Protein AF-A0A8H5CTB8-F1 (afdb_monomer_lite)

Organism: NCBI:txid182062

Sequence (290 aa):
MTSTLRYPPTLSFDSLSRADAAARFGFTSSASQNPFPTVLVSLSGPIAPTLSQEKLNKSTLQVLVRPLSNVPGTQEKYLANIFSSVLECSILGTANPRTLIQVVAQVLVPQGRYTGVGAGTVGRDKVLASVINASTLTMLNASSIPMRGVVCAVVVGRKQKSGPTSSSSKYIVDPTDEESNSLDASGCFAFLFSDVLGKKTTGAAGSTCLWTSWHCYEGGIDETELEEVKGVGLEGAKEIWGYIVVGTHVPPVGSILYFTFMSTILSYLQFAFTVVLTKDSSFSNRLTSS

InterPro domains:
  IPR020568 Ribosomal protein uS5 domain 2-type superfamily [SSF54211] (10-142)
  IPR027408 PNPase/RNase PH domain superfamily [G3DSA:3.30.230.70] (10-246)
  IPR036345 Exoribonuclease, PH domain 2 superfamily [SSF55666] (146-243)
  IPR050080 Ribonuclease PH [PTHR11953] (11-240)

Structure (mmCIF, N/CA/C/O backbone):
data_AF-A0A8H5CTB8-F1
#
_entry.id   AF-A0A8H5CTB8-F1
#
loop_
_atom_site.group_PDB
_atom_site.id
_atom_site.type_symbol
_atom_site.label_atom_id
_atom_site.label_alt_id
_atom_site.label_comp_id
_atom_site.label_asym_id
_atom_site.label_entity_id
_atom_site.label_seq_id
_atom_site.pdbx_PDB_ins_code
_atom_site.Cartn_x
_atom_site.Cartn_y
_atom_site.Cartn_z
_atom_site.occupancy
_atom_site.B_iso_or_equiv
_atom_site.auth_seq_id
_atom_site.auth_comp_id
_atom_s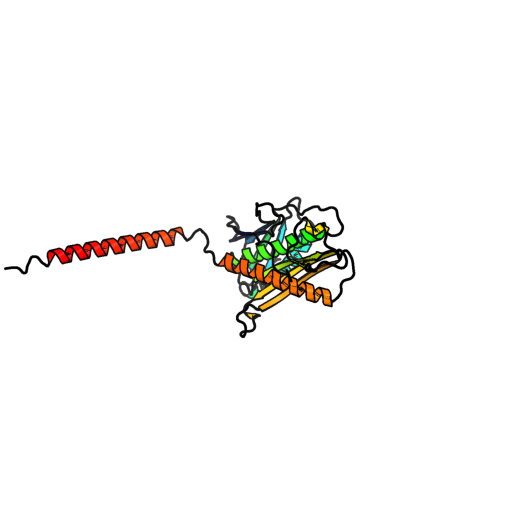ite.auth_asym_id
_atom_site.auth_atom_id
_atom_site.pdbx_PDB_model_num
ATOM 1 N N . MET A 1 1 ? 3.356 13.699 -24.284 1.00 39.28 1 MET A N 1
ATOM 2 C CA . MET A 1 1 ? 3.248 13.388 -22.846 1.00 39.28 1 MET A CA 1
ATOM 3 C C . MET A 1 1 ? 2.276 12.229 -22.703 1.00 39.28 1 MET A C 1
ATOM 5 O O . MET A 1 1 ? 1.082 12.441 -22.803 1.00 39.28 1 MET A O 1
ATOM 9 N N . THR A 1 2 ? 2.775 11.000 -22.599 1.00 47.69 2 THR A N 1
ATOM 10 C CA . THR A 1 2 ? 1.972 9.819 -22.234 1.00 47.69 2 THR A CA 1
ATOM 11 C C . THR A 1 2 ? 2.302 9.491 -20.783 1.00 47.69 2 THR A C 1
ATOM 13 O O . THR A 1 2 ? 3.057 8.566 -20.503 1.00 47.69 2 THR A O 1
ATOM 16 N N . SER A 1 3 ? 1.850 10.363 -19.884 1.00 58.34 3 SER A N 1
ATOM 17 C CA . SER A 1 3 ? 2.012 10.289 -18.424 1.00 58.34 3 SER A CA 1
ATOM 18 C C . SER A 1 3 ? 0.819 9.621 -17.729 1.00 58.34 3 SER A C 1
ATOM 20 O O . SER A 1 3 ? 0.763 9.563 -16.505 1.00 58.34 3 SER A O 1
ATOM 22 N N . THR A 1 4 ? -0.120 9.098 -18.514 1.00 69.19 4 THR A N 1
ATOM 23 C CA . THR A 1 4 ? -1.319 8.402 -18.053 1.00 69.19 4 THR A CA 1
ATOM 24 C C . THR A 1 4 ? -1.027 6.921 -17.819 1.00 69.19 4 THR A C 1
ATOM 26 O O . THR A 1 4 ? -0.172 6.332 -18.495 1.00 69.19 4 THR A O 1
ATOM 29 N N . LEU A 1 5 ? -1.752 6.288 -16.897 1.00 72.44 5 LEU A N 1
ATOM 30 C CA . LEU A 1 5 ? -1.756 4.834 -16.769 1.00 72.44 5 LEU A CA 1
ATOM 31 C C . LEU A 1 5 ? -2.212 4.237 -18.095 1.00 72.44 5 LEU A C 1
ATOM 33 O O . LEU A 1 5 ? -3.255 4.592 -18.645 1.00 72.44 5 LEU A O 1
ATOM 37 N N . ARG A 1 6 ? -1.418 3.313 -18.631 1.00 72.12 6 ARG A N 1
ATOM 38 C CA . ARG A 1 6 ? -1.755 2.664 -19.904 1.00 72.12 6 ARG A CA 1
ATOM 39 C C . ARG A 1 6 ? -2.823 1.598 -19.747 1.00 72.12 6 ARG A C 1
ATOM 41 O O . ARG A 1 6 ? -3.534 1.297 -20.700 1.00 72.12 6 ARG A O 1
ATOM 48 N N . TYR A 1 7 ? -2.915 1.034 -18.551 1.00 79.88 7 TYR A N 1
ATOM 49 C CA . TYR A 1 7 ? -3.838 -0.031 -18.237 1.00 79.88 7 TYR A CA 1
ATOM 50 C C . TYR A 1 7 ? -4.559 0.261 -16.921 1.00 79.88 7 TYR A C 1
ATOM 52 O O . TYR A 1 7 ? -3.946 0.795 -15.992 1.00 79.88 7 TYR A O 1
ATOM 60 N N . PRO A 1 8 ? -5.847 -0.099 -16.815 1.00 83.44 8 PRO A N 1
ATOM 61 C CA . PRO A 1 8 ? -6.585 0.079 -15.579 1.00 83.44 8 PRO A CA 1
ATOM 62 C C . PRO A 1 8 ? -6.043 -0.864 -14.489 1.00 83.44 8 PRO A C 1
ATOM 64 O O . PRO A 1 8 ? -5.839 -2.055 -14.755 1.00 83.44 8 PRO A O 1
ATOM 67 N N . PRO A 1 9 ? -5.828 -0.374 -13.255 1.00 86.56 9 PRO A N 1
ATOM 68 C CA . PRO A 1 9 ? -5.492 -1.237 -12.134 1.00 86.56 9 PRO A CA 1
ATOM 69 C C . PRO A 1 9 ? -6.695 -2.104 -11.757 1.00 86.56 9 PRO A C 1
ATOM 71 O O . PRO A 1 9 ? -7.852 -1.697 -11.873 1.00 86.56 9 PRO A O 1
ATOM 74 N N . THR A 1 10 ? -6.422 -3.305 -11.258 1.00 86.75 10 THR A N 1
ATOM 75 C CA . THR A 1 10 ? -7.466 -4.199 -10.752 1.00 86.75 10 THR A CA 1
ATOM 76 C C . THR A 1 10 ? -7.643 -3.962 -9.265 1.00 86.75 10 THR A C 1
ATOM 78 O O . THR A 1 10 ? -6.708 -4.160 -8.488 1.00 86.75 10 THR A O 1
ATOM 81 N N . LEU A 1 11 ? -8.844 -3.558 -8.866 1.00 89.31 11 LEU A N 1
ATOM 82 C CA . LEU A 1 11 ? -9.224 -3.361 -7.472 1.00 89.31 11 LEU A CA 1
ATOM 83 C C . LEU A 1 11 ? -10.472 -4.187 -7.158 1.00 89.31 11 LEU A C 1
ATOM 85 O O . LEU A 1 11 ? -11.416 -4.221 -7.944 1.00 89.31 11 LEU A O 1
ATOM 89 N N . SER A 1 12 ? -10.476 -4.863 -6.013 1.00 88.81 12 SER A N 1
ATOM 90 C CA . SER A 1 12 ? -11.644 -5.605 -5.535 1.00 88.81 12 SER A CA 1
ATOM 91 C C . SER A 1 12 ? -11.711 -5.564 -4.016 1.00 88.81 12 SER A C 1
ATOM 93 O O . SER A 1 12 ? -10.728 -5.891 -3.347 1.00 88.81 12 SER A O 1
ATOM 95 N N . PHE A 1 13 ? -12.873 -5.226 -3.470 1.00 90.06 13 PHE A N 1
ATOM 96 C CA . PHE A 1 13 ? -13.148 -5.417 -2.050 1.00 90.06 13 PHE A CA 1
ATOM 97 C C . PHE A 1 13 ? -13.411 -6.893 -1.779 1.00 90.06 13 PHE A C 1
ATOM 99 O O . PHE A 1 13 ? -14.099 -7.555 -2.553 1.00 90.06 13 PHE A O 1
ATOM 106 N N . ASP A 1 14 ? -12.839 -7.404 -0.698 1.00 85.44 14 ASP A N 1
ATOM 107 C CA . ASP A 1 14 ? -12.970 -8.801 -0.302 1.00 85.44 14 ASP A CA 1
ATOM 108 C C . ASP A 1 14 ? -13.515 -8.871 1.129 1.00 85.44 14 ASP A C 1
ATOM 110 O O . ASP A 1 14 ? -13.388 -7.920 1.908 1.00 85.44 14 ASP A O 1
ATOM 114 N N . SER A 1 15 ? -14.129 -9.992 1.487 1.00 84.12 15 SER A N 1
ATOM 115 C CA . SER A 1 15 ? -14.672 -10.227 2.824 1.00 84.12 15 SER A CA 1
ATOM 116 C C . SER A 1 15 ? -14.056 -11.489 3.418 1.00 84.12 15 SER A C 1
ATOM 118 O O . SER A 1 15 ? -14.498 -12.618 3.209 1.00 84.12 15 SER A O 1
ATOM 120 N N . LEU A 1 16 ? -12.990 -11.298 4.194 1.00 88.62 16 LEU A N 1
ATOM 121 C CA . LEU A 1 16 ? -12.387 -12.382 4.961 1.00 88.62 16 LEU A CA 1
ATOM 122 C C . LEU A 1 16 ? -13.167 -12.567 6.264 1.00 88.62 16 LEU A C 1
ATOM 124 O O . LEU A 1 16 ? -13.314 -11.633 7.039 1.00 88.62 16 LEU A O 1
ATOM 128 N N . SER A 1 17 ? -13.603 -13.793 6.551 1.00 87.56 17 SER A N 1
ATOM 129 C CA . SER A 1 17 ? -14.468 -14.126 7.701 1.00 87.56 17 SER A CA 1
ATOM 130 C C . SER A 1 17 ? -13.928 -13.751 9.089 1.00 87.56 17 SER A C 1
ATOM 132 O O . SER A 1 17 ? -14.688 -13.739 10.053 1.00 87.56 17 SER A O 1
ATOM 134 N N . ARG A 1 18 ? -12.622 -13.491 9.216 1.00 89.56 18 ARG A N 1
ATOM 135 C CA . ARG A 1 18 ? -11.945 -13.152 10.482 1.00 89.56 18 ARG A CA 1
ATOM 136 C C . ARG A 1 18 ? -11.222 -11.803 10.450 1.00 89.56 18 ARG A C 1
ATOM 138 O O . ARG A 1 18 ? -10.510 -11.494 11.400 1.00 89.56 18 ARG A O 1
ATOM 145 N N . ALA A 1 19 ? -11.353 -11.046 9.365 1.00 91.12 19 ALA A N 1
ATOM 146 C CA . ALA A 1 19 ? -10.813 -9.697 9.267 1.00 91.12 19 ALA A CA 1
ATOM 147 C C . ALA A 1 19 ? -11.977 -8.707 9.195 1.00 91.12 19 ALA A C 1
ATOM 149 O O . ALA A 1 19 ? -13.019 -9.027 8.630 1.00 91.12 19 ALA A O 1
ATOM 150 N N . ASP A 1 20 ? -11.791 -7.511 9.744 1.00 92.31 20 ASP A N 1
ATOM 151 C CA . ASP A 1 20 ? -12.826 -6.474 9.708 1.00 92.31 20 ASP A CA 1
ATOM 152 C C . ASP A 1 20 ? -13.010 -5.949 8.282 1.00 92.31 20 ASP A C 1
ATOM 154 O O . ASP A 1 20 ? -14.123 -5.663 7.848 1.00 92.31 20 ASP A O 1
ATOM 158 N N . ALA A 1 21 ? -11.911 -5.877 7.530 1.00 93.12 21 ALA A N 1
ATOM 159 C CA . ALA A 1 21 ? -11.929 -5.555 6.116 1.00 93.12 21 ALA A CA 1
ATOM 160 C C . ALA A 1 21 ? -10.821 -6.291 5.366 1.00 93.12 21 ALA A C 1
ATOM 162 O O . ALA A 1 21 ? -9.749 -6.582 5.906 1.00 93.12 21 ALA A O 1
ATOM 163 N N . ALA A 1 22 ? -11.064 -6.542 4.084 1.00 94.62 22 ALA A N 1
ATOM 164 C CA . ALA A 1 22 ? -10.041 -6.986 3.158 1.00 94.62 22 ALA A CA 1
ATOM 165 C C . ALA A 1 22 ? -10.205 -6.299 1.803 1.00 94.62 22 ALA A C 1
ATOM 167 O O . ALA A 1 22 ? -11.301 -5.891 1.408 1.00 94.62 22 ALA A O 1
ATOM 168 N N . ALA A 1 23 ? -9.098 -6.160 1.089 1.00 93.62 23 ALA A N 1
ATOM 169 C CA . ALA A 1 23 ? -9.114 -5.695 -0.282 1.00 93.62 23 ALA A CA 1
ATOM 170 C C . ALA A 1 23 ? -7.942 -6.278 -1.064 1.00 93.62 23 ALA A C 1
ATOM 172 O O . ALA A 1 23 ? -6.883 -6.597 -0.515 1.00 93.62 23 ALA A O 1
ATOM 173 N N . ARG A 1 24 ? -8.133 -6.403 -2.373 1.00 92.44 24 ARG A N 1
ATOM 174 C CA . ARG A 1 24 ? -7.095 -6.820 -3.307 1.00 92.44 24 ARG A CA 1
ATOM 175 C C . ARG A 1 24 ? -6.828 -5.702 -4.289 1.00 92.44 24 ARG A C 1
ATOM 177 O O . ARG A 1 24 ? -7.753 -5.040 -4.759 1.00 92.44 24 ARG A O 1
ATOM 184 N N . PHE A 1 25 ? -5.555 -5.526 -4.598 1.00 91.38 25 PHE A N 1
ATOM 185 C CA . PHE A 1 25 ? -5.103 -4.569 -5.589 1.00 91.38 25 PHE A CA 1
ATOM 186 C C . PHE A 1 25 ? -3.991 -5.196 -6.421 1.00 91.38 25 PHE A C 1
ATOM 188 O O . PHE A 1 25 ? -3.129 -5.911 -5.900 1.00 91.38 25 PHE A O 1
ATOM 195 N N . GLY A 1 26 ? -3.998 -4.912 -7.716 1.00 86.69 26 GLY A N 1
ATOM 196 C CA . GLY A 1 26 ? -2.910 -5.272 -8.606 1.00 86.69 26 GLY A CA 1
ATOM 197 C C . GLY A 1 26 ? -2.745 -4.274 -9.734 1.00 86.69 26 GLY A C 1
ATOM 198 O O . GLY A 1 26 ? -3.723 -3.838 -10.343 1.00 86.69 26 GLY A O 1
ATOM 199 N N . PHE A 1 27 ? -1.488 -3.965 -10.027 1.00 83.69 27 PHE A N 1
ATOM 200 C CA . PHE A 1 27 ? -1.116 -3.433 -11.331 1.00 83.69 27 PHE A CA 1
ATOM 201 C C . PHE A 1 27 ? -1.122 -4.576 -12.339 1.00 83.69 27 PHE A C 1
ATOM 203 O O . PHE A 1 27 ? -0.736 -5.702 -12.010 1.00 83.69 27 PHE A O 1
ATOM 210 N N . THR A 1 28 ? -1.582 -4.313 -13.558 1.00 71.38 28 THR A N 1
ATOM 211 C CA . THR A 1 28 ? -1.559 -5.352 -14.587 1.00 71.38 28 THR A CA 1
ATOM 212 C C . THR A 1 28 ? -0.122 -5.579 -15.061 1.00 71.38 28 THR A C 1
ATOM 214 O O . THR A 1 28 ? 0.638 -4.633 -15.261 1.00 71.38 28 THR A O 1
ATOM 217 N N . SER A 1 29 ? 0.289 -6.842 -15.192 1.00 61.41 29 SER A N 1
ATOM 218 C CA . SER A 1 29 ? 1.694 -7.193 -15.451 1.00 61.41 29 SER A CA 1
ATOM 219 C C . SER A 1 29 ? 1.985 -7.569 -16.913 1.00 61.41 29 SER A C 1
ATOM 221 O O . SER A 1 29 ? 3.144 -7.563 -17.324 1.00 61.41 29 SER A O 1
ATOM 223 N N . SER A 1 30 ? 0.963 -7.792 -17.748 1.00 54.53 30 SER A N 1
ATOM 224 C CA . SER A 1 30 ? 1.112 -8.081 -19.183 1.00 54.53 30 SER A CA 1
ATOM 225 C C . SER A 1 30 ? -0.230 -7.921 -19.917 1.00 54.53 30 SER A C 1
ATOM 227 O O . SER A 1 30 ? -1.284 -7.898 -19.287 1.00 54.53 30 SER A O 1
ATOM 229 N N . ALA A 1 31 ? -0.212 -7.883 -21.253 1.00 49.78 31 ALA A N 1
ATOM 230 C CA . ALA A 1 31 ? -1.394 -7.927 -22.127 1.00 49.78 31 ALA A CA 1
ATOM 231 C C . ALA A 1 31 ? -2.240 -9.221 -21.992 1.00 49.78 31 ALA A C 1
ATOM 233 O O . ALA A 1 31 ? -3.249 -9.386 -22.680 1.00 49.78 31 ALA A O 1
ATOM 234 N N . SER A 1 32 ? -1.834 -10.153 -21.120 1.00 46.28 32 SER A N 1
ATOM 235 C CA . SER A 1 32 ? -2.598 -11.346 -20.763 1.00 46.28 32 SER A CA 1
ATOM 236 C C . SER A 1 32 ? -3.882 -10.959 -20.026 1.00 46.28 32 SER A C 1
ATOM 238 O O . SER A 1 32 ? -3.855 -10.357 -18.957 1.00 46.28 32 SER A O 1
ATOM 240 N N . GLN A 1 33 ? -5.018 -11.336 -20.610 1.00 44.28 33 GLN A N 1
ATOM 241 C CA . GLN A 1 33 ? -6.393 -10.990 -20.230 1.00 44.28 33 GLN A CA 1
ATOM 242 C C . GLN A 1 33 ? -6.862 -11.511 -18.854 1.00 44.28 33 GLN A C 1
ATOM 244 O O . GLN A 1 33 ? -8.065 -11.590 -18.616 1.00 44.28 33 GLN A O 1
ATOM 249 N N . ASN A 1 34 ? -5.957 -11.882 -17.945 1.00 46.22 34 ASN A N 1
ATOM 250 C CA . ASN A 1 34 ? -6.313 -12.330 -16.604 1.00 46.22 34 ASN A CA 1
ATOM 251 C C . ASN A 1 34 ? -5.820 -11.334 -15.543 1.00 46.22 34 ASN A C 1
ATOM 253 O O . ASN A 1 34 ? -4.673 -11.425 -15.095 1.00 46.22 34 ASN A O 1
ATOM 257 N N . PRO A 1 35 ? -6.679 -10.387 -15.126 1.00 57.12 35 PRO A N 1
ATOM 258 C CA . PRO A 1 35 ? -6.384 -9.429 -14.070 1.00 57.12 35 PRO A CA 1
ATOM 259 C C . PRO A 1 35 ? -6.409 -10.126 -12.702 1.00 57.12 35 PRO A C 1
ATOM 261 O O . PRO A 1 35 ? -7.365 -10.013 -11.936 1.00 57.12 35 PRO A O 1
ATOM 264 N N . PHE A 1 36 ? -5.371 -10.898 -12.381 1.00 61.22 36 PHE A N 1
ATOM 265 C CA . PHE A 1 36 ? -5.197 -11.407 -11.022 1.00 61.22 36 PHE A CA 1
ATOM 266 C C . PHE A 1 36 ? -4.536 -10.328 -10.155 1.00 61.22 36 PHE A C 1
ATOM 268 O O . PHE A 1 36 ? -3.484 -9.805 -10.529 1.00 61.22 36 PHE A O 1
ATOM 275 N N . PRO A 1 37 ? -5.115 -9.977 -8.993 1.00 63.56 37 PRO A N 1
ATOM 276 C CA . PRO A 1 37 ? -4.548 -8.947 -8.139 1.00 63.56 37 PRO A CA 1
ATOM 277 C C . PRO A 1 37 ? -3.214 -9.404 -7.541 1.00 63.56 37 PRO A C 1
ATOM 279 O O . PRO A 1 37 ? -3.073 -10.530 -7.064 1.00 63.56 37 PRO A O 1
ATOM 282 N N . THR A 1 38 ? -2.241 -8.497 -7.533 1.00 80.62 38 THR A N 1
ATOM 283 C CA . THR A 1 38 ? -0.871 -8.755 -7.077 1.00 80.62 38 THR A CA 1
ATOM 284 C C . THR A 1 38 ? -0.801 -9.004 -5.570 1.00 80.62 38 THR A C 1
ATOM 286 O O . THR A 1 38 ? 0.028 -9.794 -5.107 1.00 80.62 38 THR A O 1
ATOM 289 N N . VAL A 1 39 ? -1.653 -8.322 -4.796 1.00 91.44 39 VAL A N 1
ATOM 290 C CA . VAL A 1 39 ? -1.599 -8.294 -3.331 1.00 91.44 39 VAL A CA 1
ATOM 291 C C . VAL A 1 39 ? -3.005 -8.369 -2.737 1.00 91.44 39 VAL A C 1
ATOM 293 O O . VAL A 1 39 ? -3.929 -7.709 -3.211 1.00 91.44 39 VAL A O 1
ATOM 296 N N . LEU A 1 40 ? -3.143 -9.144 -1.661 1.00 93.69 40 LEU A N 1
ATOM 297 C CA . LEU A 1 40 ? -4.295 -9.151 -0.760 1.00 93.69 40 LEU A CA 1
ATOM 298 C C . LEU A 1 40 ? -3.887 -8.502 0.561 1.00 93.69 40 LEU A C 1
ATOM 300 O O . LEU A 1 40 ? -2.897 -8.906 1.166 1.00 93.69 40 LEU A O 1
ATOM 304 N N . VAL A 1 41 ? -4.655 -7.526 1.030 1.00 95.56 41 VAL A N 1
ATOM 305 C CA . VAL A 1 41 ? -4.470 -6.931 2.353 1.00 95.56 41 VAL A CA 1
ATOM 306 C C . VAL A 1 41 ? -5.687 -7.234 3.211 1.00 95.56 41 VAL A C 1
ATOM 308 O O . VAL A 1 41 ? -6.825 -7.125 2.763 1.00 95.56 41 VAL A O 1
ATOM 311 N N . SER A 1 42 ? -5.430 -7.632 4.452 1.00 95.62 42 SER A N 1
ATOM 312 C CA . SER A 1 42 ? -6.438 -7.804 5.490 1.00 95.62 42 SER A CA 1
ATOM 313 C C . SER A 1 42 ? -6.167 -6.843 6.633 1.00 95.62 42 SER A C 1
ATOM 315 O O . SER A 1 42 ? -5.013 -6.659 7.034 1.00 95.62 42 SER A O 1
ATOM 317 N N . LEU A 1 43 ? -7.231 -6.292 7.192 1.00 95.69 43 LEU A N 1
ATOM 318 C CA . LEU A 1 43 ? -7.174 -5.371 8.305 1.00 95.69 43 LEU A CA 1
ATOM 319 C C . LEU A 1 43 ? -8.000 -5.893 9.474 1.00 95.69 43 LEU A C 1
ATOM 321 O O . LEU A 1 43 ? -9.129 -6.352 9.300 1.00 95.69 43 LEU A O 1
ATOM 325 N N . SER A 1 44 ? -7.427 -5.779 10.665 1.00 94.06 44 SER A N 1
ATOM 326 C CA . SER A 1 44 ? -8.092 -6.056 11.933 1.00 94.06 44 SER A CA 1
ATOM 327 C C . SER A 1 44 ? -7.880 -4.866 12.858 1.00 94.06 44 SER A C 1
ATOM 329 O O . SER A 1 44 ? -6.743 -4.513 13.179 1.00 94.06 44 SER A O 1
ATOM 331 N N . GLY A 1 45 ? -8.954 -4.214 13.272 1.00 88.12 45 GLY A N 1
ATOM 332 C CA . GLY A 1 45 ? -8.886 -3.062 14.148 1.00 88.12 45 GLY A CA 1
ATOM 333 C C . GLY A 1 45 ? -10.157 -2.212 14.153 1.00 88.12 45 GLY A C 1
ATOM 334 O O . GLY A 1 45 ? -10.942 -2.243 13.202 1.00 88.12 45 GLY A O 1
ATOM 335 N N . PRO A 1 46 ? -10.328 -1.369 15.185 1.00 91.94 46 PRO A N 1
ATOM 336 C CA . PRO A 1 46 ? -9.444 -1.187 16.341 1.00 91.94 46 PRO A CA 1
ATOM 337 C C . PRO A 1 46 ? -9.590 -2.313 17.382 1.00 91.94 46 PRO A C 1
ATOM 339 O O . PRO A 1 46 ? -10.677 -2.537 17.905 1.00 91.94 46 PRO A O 1
ATOM 342 N N . ILE A 1 47 ? -8.493 -3.003 17.711 1.00 93.38 47 ILE A N 1
ATOM 343 C CA . ILE A 1 47 ? -8.452 -4.070 18.729 1.00 93.38 47 ILE A CA 1
ATOM 344 C C . ILE A 1 47 ? -7.691 -3.615 19.979 1.00 93.38 47 ILE A C 1
ATOM 346 O O . ILE A 1 47 ? -6.948 -2.630 19.951 1.00 93.38 47 ILE A O 1
ATOM 350 N N . ALA A 1 48 ? -7.868 -4.334 21.090 1.00 93.69 48 ALA A N 1
ATOM 351 C CA . ALA A 1 48 ? -7.116 -4.077 22.314 1.00 93.69 48 ALA A CA 1
ATOM 352 C C . ALA A 1 48 ? -5.611 -4.362 22.094 1.00 93.69 48 ALA A C 1
ATOM 354 O O . ALA A 1 48 ? -5.268 -5.466 21.660 1.00 93.69 48 ALA A O 1
ATOM 355 N N . PRO A 1 49 ? -4.710 -3.397 22.363 1.00 94.38 49 PRO A N 1
ATOM 356 C CA . PRO A 1 49 ? -3.273 -3.593 22.219 1.00 94.38 49 PRO A CA 1
ATOM 357 C C . PRO A 1 49 ? -2.719 -4.434 23.374 1.00 94.38 49 PRO A C 1
ATOM 359 O O . PRO A 1 49 ? -3.291 -4.492 24.463 1.00 94.38 49 PRO A O 1
ATOM 362 N N . THR A 1 50 ? -1.544 -5.030 23.174 1.00 93.81 50 THR A N 1
ATOM 363 C CA . THR A 1 50 ? -0.735 -5.502 24.304 1.00 93.81 50 THR A CA 1
ATOM 364 C C . THR A 1 50 ? -0.131 -4.310 25.048 1.00 93.81 50 THR A C 1
ATOM 366 O O . THR A 1 50 ? 0.127 -3.268 24.446 1.00 93.81 50 THR A O 1
ATOM 369 N N . LEU A 1 51 ? 0.193 -4.474 26.337 1.00 91.06 51 LEU A N 1
ATOM 370 C CA . LEU A 1 51 ? 0.822 -3.413 27.147 1.00 91.06 51 LEU A CA 1
ATOM 371 C C . LEU A 1 51 ? 2.114 -2.857 26.518 1.00 91.06 51 LEU A C 1
ATOM 373 O O . LEU A 1 51 ? 2.431 -1.685 26.672 1.00 91.06 51 LEU A O 1
ATOM 377 N N . SER A 1 52 ? 2.853 -3.686 25.775 1.00 92.25 52 SER A N 1
ATOM 378 C CA . SER A 1 52 ? 4.069 -3.279 25.059 1.00 92.25 52 SER A CA 1
ATOM 379 C C . SER A 1 52 ? 3.807 -2.449 23.797 1.00 92.25 52 SER A C 1
ATOM 381 O O . SER A 1 52 ? 4.688 -1.722 23.347 1.00 92.25 52 SER A O 1
ATOM 383 N N . GLN A 1 53 ? 2.622 -2.580 23.202 1.00 91.94 53 GLN A N 1
ATOM 384 C CA . GLN A 1 53 ? 2.223 -1.903 21.968 1.00 91.94 53 GLN A CA 1
ATOM 385 C C . GLN A 1 53 ? 1.309 -0.708 22.239 1.00 91.94 53 GLN A C 1
ATOM 387 O O . GLN A 1 53 ? 0.990 0.040 21.317 1.00 91.94 53 GLN A O 1
ATOM 392 N N . GLU A 1 54 ? 0.871 -0.518 23.479 1.00 92.62 54 GLU A N 1
ATOM 393 C CA . GLU A 1 54 ? -0.057 0.537 23.849 1.00 92.62 54 GLU A CA 1
ATOM 394 C C . GLU A 1 54 ? 0.595 1.922 23.740 1.00 92.62 54 GLU A C 1
ATOM 396 O O . GLU A 1 54 ? 1.670 2.192 24.276 1.00 92.62 54 GLU A O 1
ATOM 401 N N . LYS A 1 55 ? -0.091 2.833 23.048 1.00 92.75 55 LYS A N 1
ATOM 402 C CA . LYS A 1 55 ? 0.238 4.259 23.019 1.00 92.75 55 LYS A CA 1
ATOM 403 C C . LYS A 1 55 ? -0.936 5.026 23.621 1.00 92.75 55 LYS A C 1
ATOM 405 O O . LYS A 1 55 ? -2.075 4.882 23.182 1.00 92.75 55 LYS A O 1
ATOM 410 N N . LEU A 1 56 ? -0.659 5.865 24.622 1.00 92.00 56 LEU A N 1
ATOM 411 C CA . LEU A 1 56 ? -1.708 6.570 25.372 1.00 92.00 56 LEU A CA 1
ATOM 412 C C . LEU A 1 56 ? -2.467 7.586 24.510 1.00 92.00 56 LEU A C 1
ATOM 414 O O . LEU A 1 56 ? -3.681 7.696 24.628 1.00 92.00 56 LEU A O 1
ATOM 418 N N . ASN A 1 57 ? -1.751 8.310 23.645 1.00 92.81 57 ASN A N 1
ATOM 419 C CA . ASN A 1 57 ? -2.293 9.461 22.913 1.00 92.81 57 ASN A CA 1
ATOM 420 C C . ASN A 1 57 ? -2.692 9.144 21.463 1.00 92.81 57 ASN A C 1
ATOM 422 O O . ASN A 1 57 ? -3.287 9.988 20.796 1.00 92.81 57 ASN A O 1
ATOM 426 N N . LYS A 1 58 ? -2.320 7.969 20.938 1.00 93.25 58 LYS A N 1
ATOM 427 C CA . LYS A 1 58 ? -2.623 7.570 19.557 1.00 93.25 58 LYS A CA 1
ATOM 428 C C . LYS A 1 58 ? -2.832 6.065 19.429 1.00 93.25 58 LYS A C 1
ATOM 430 O O . LYS A 1 58 ? -2.319 5.312 20.247 1.00 93.25 58 LYS A O 1
ATOM 435 N N . SER A 1 59 ? -3.522 5.633 18.381 1.00 93.12 59 SER A N 1
ATOM 436 C CA . SER A 1 59 ? -3.565 4.232 17.972 1.00 93.12 59 SER A CA 1
ATOM 437 C C . SER A 1 59 ? -2.181 3.752 17.526 1.00 93.12 59 SER A C 1
ATOM 439 O O . SER A 1 59 ? -1.408 4.485 16.896 1.00 93.12 59 SER A O 1
ATOM 441 N N . THR A 1 60 ? -1.868 2.498 17.820 1.00 94.31 60 THR A N 1
ATOM 442 C CA . THR A 1 60 ? -0.676 1.822 17.316 1.00 94.31 60 THR A CA 1
ATOM 443 C C . THR A 1 60 ? -1.013 1.124 16.010 1.00 94.31 60 THR A C 1
ATOM 445 O O . THR A 1 60 ? -1.938 0.322 15.954 1.00 94.31 60 THR A O 1
ATOM 448 N N . LEU A 1 61 ? -0.261 1.430 14.955 1.00 94.50 61 LEU A N 1
ATOM 449 C CA . LEU A 1 61 ? -0.326 0.713 13.690 1.00 94.50 61 LEU A CA 1
ATOM 450 C C . LEU A 1 61 ? 0.719 -0.404 13.704 1.00 94.50 61 LEU A C 1
ATOM 452 O O . LEU A 1 61 ? 1.892 -0.157 13.982 1.00 94.50 61 LEU A O 1
ATOM 456 N N . GLN A 1 62 ? 0.294 -1.623 13.394 1.00 94.50 62 GLN A N 1
ATOM 457 C CA . GLN A 1 62 ? 1.174 -2.757 13.159 1.00 94.50 62 GLN A CA 1
ATOM 458 C C . GLN A 1 62 ? 1.000 -3.221 11.718 1.00 94.50 62 GLN A C 1
ATOM 460 O O . GLN A 1 62 ? -0.083 -3.649 11.326 1.00 94.50 62 GLN A O 1
ATOM 465 N N . VAL A 1 63 ? 2.081 -3.172 10.942 1.00 95.44 63 VAL A N 1
ATOM 466 C CA . VAL A 1 63 ? 2.096 -3.645 9.555 1.00 95.44 63 VAL A CA 1
ATOM 467 C C . VAL A 1 63 ? 2.924 -4.919 9.461 1.00 95.44 63 VAL A C 1
ATOM 469 O O . VAL A 1 63 ? 4.049 -4.983 9.956 1.00 95.44 63 VAL A O 1
ATOM 472 N N . LEU A 1 64 ? 2.368 -5.942 8.819 1.00 94.81 64 LEU A N 1
ATOM 473 C CA . LEU A 1 64 ? 3.031 -7.215 8.560 1.00 94.81 64 LEU A CA 1
ATOM 474 C C . LEU A 1 64 ? 2.966 -7.520 7.067 1.00 94.81 64 LEU A C 1
ATOM 476 O O . LEU A 1 64 ? 1.884 -7.593 6.494 1.00 94.81 64 LEU A O 1
ATOM 480 N N . VAL A 1 65 ? 4.122 -7.743 6.448 1.00 93.12 65 VAL A N 1
ATOM 481 C CA . VAL A 1 65 ? 4.218 -8.124 5.034 1.00 93.12 65 VAL A CA 1
ATOM 482 C C . VAL A 1 65 ? 4.605 -9.595 4.953 1.00 93.12 65 VAL A C 1
ATOM 484 O O . VAL A 1 65 ? 5.591 -10.030 5.552 1.00 93.12 65 VAL A O 1
ATOM 487 N N . ARG A 1 66 ? 3.806 -10.375 4.230 1.00 92.44 66 ARG A N 1
ATOM 488 C CA . ARG A 1 66 ? 4.019 -11.793 3.958 1.00 92.44 66 ARG A CA 1
ATOM 489 C C . ARG A 1 66 ? 4.416 -11.959 2.485 1.00 92.44 66 ARG A C 1
ATOM 491 O O . ARG A 1 66 ? 3.680 -11.491 1.609 1.00 92.44 66 ARG A O 1
ATOM 498 N N . PRO A 1 67 ? 5.558 -12.606 2.195 1.00 89.81 67 PRO A N 1
ATOM 499 C CA . PRO A 1 67 ? 5.958 -12.872 0.821 1.00 89.81 67 PRO A CA 1
ATOM 500 C C . PRO A 1 67 ? 5.058 -13.956 0.207 1.00 89.81 67 PRO A C 1
ATOM 502 O O . PRO A 1 67 ? 4.338 -14.658 0.920 1.00 89.81 67 PRO A O 1
ATOM 505 N N . LEU A 1 68 ? 5.128 -14.124 -1.118 1.00 86.31 68 LEU A N 1
ATOM 506 C CA . LEU A 1 68 ? 4.417 -15.201 -1.820 1.00 86.31 68 LEU A CA 1
ATOM 507 C C . LEU A 1 68 ? 4.818 -16.589 -1.303 1.00 86.31 68 LEU A C 1
ATOM 509 O O . LEU A 1 68 ? 3.989 -17.474 -1.121 1.00 86.31 68 LEU A O 1
ATOM 513 N N . SER A 1 69 ? 6.117 -16.777 -1.107 1.00 82.81 69 SER A N 1
ATOM 514 C CA . SER A 1 69 ? 6.729 -18.029 -0.683 1.00 82.81 69 SER A CA 1
ATOM 515 C C . SER A 1 69 ? 7.782 -17.727 0.369 1.00 82.81 69 SER A C 1
ATOM 517 O O . SER A 1 69 ? 8.393 -16.659 0.305 1.00 82.81 69 SER A O 1
ATOM 519 N N . ASN A 1 70 ? 8.077 -18.706 1.225 1.00 82.69 70 ASN A N 1
ATOM 520 C CA . ASN A 1 70 ? 9.039 -18.611 2.325 1.00 82.69 70 ASN A CA 1
ATOM 521 C C . ASN A 1 70 ? 8.522 -17.836 3.556 1.00 82.69 70 ASN A C 1
ATOM 523 O O . ASN A 1 70 ? 7.421 -17.286 3.579 1.00 82.69 70 ASN A O 1
ATOM 527 N N . VAL A 1 71 ? 9.323 -17.846 4.618 1.00 88.56 71 VAL A N 1
ATOM 528 C CA . VAL A 1 71 ? 9.083 -17.091 5.851 1.00 88.56 71 VAL A CA 1
ATOM 529 C C . VAL A 1 71 ? 9.496 -15.624 5.644 1.00 88.56 71 VAL A C 1
ATOM 531 O O . VAL A 1 71 ? 10.511 -15.382 4.989 1.00 88.56 71 VAL A O 1
ATOM 534 N N . PRO A 1 72 ? 8.760 -14.639 6.201 1.00 87.56 72 PRO A N 1
ATOM 535 C CA . PRO A 1 72 ? 9.149 -13.229 6.144 1.00 87.56 72 PRO A CA 1
ATOM 536 C C . PRO A 1 72 ? 10.568 -12.992 6.680 1.00 87.56 72 PRO A C 1
ATOM 538 O O . PRO A 1 72 ? 10.872 -13.341 7.824 1.00 87.56 72 PRO A O 1
ATOM 541 N N . GLY A 1 73 ? 11.423 -12.381 5.861 1.00 88.88 73 GLY A N 1
ATOM 542 C CA . GLY A 1 73 ? 12.807 -12.061 6.183 1.00 88.88 73 GLY A CA 1
ATOM 543 C C . GLY A 1 73 ? 13.021 -10.579 6.498 1.00 88.88 73 GLY A C 1
ATOM 544 O O . GLY A 1 73 ? 12.109 -9.838 6.871 1.00 88.88 73 GLY A O 1
ATOM 545 N N . THR A 1 74 ? 14.272 -10.133 6.367 1.00 90.88 74 THR A N 1
ATOM 546 C CA . THR A 1 74 ? 14.668 -8.738 6.623 1.00 90.88 74 THR A CA 1
ATOM 547 C C . THR A 1 74 ? 14.077 -7.769 5.600 1.00 90.88 74 THR A C 1
ATOM 549 O O . THR A 1 74 ? 13.725 -6.649 5.960 1.00 90.88 74 THR A O 1
ATOM 552 N N . GLN A 1 75 ? 13.929 -8.200 4.344 1.00 85.12 75 GLN A N 1
ATOM 553 C CA . GLN A 1 75 ? 13.382 -7.367 3.271 1.00 85.12 75 GLN A CA 1
ATOM 554 C C . GLN A 1 75 ? 11.910 -7.036 3.526 1.00 85.12 75 GLN A C 1
ATOM 556 O O . GLN A 1 75 ? 11.519 -5.875 3.492 1.00 85.12 75 GLN A O 1
ATOM 561 N N . GLU A 1 76 ? 11.097 -8.027 3.887 1.00 89.38 76 GLU A N 1
ATOM 562 C CA . GLU A 1 76 ? 9.680 -7.820 4.189 1.00 89.38 76 GLU A CA 1
ATOM 563 C C . GLU A 1 76 ? 9.492 -6.958 5.442 1.00 89.38 76 GLU A C 1
ATOM 565 O O . GLU A 1 76 ? 8.605 -6.107 5.473 1.00 89.38 76 GLU A O 1
ATOM 570 N N . LYS A 1 77 ? 10.362 -7.111 6.451 1.00 91.31 77 LYS A N 1
ATOM 571 C CA . LYS A 1 77 ? 10.386 -6.221 7.624 1.00 91.31 77 LYS A CA 1
ATOM 572 C C . LYS A 1 77 ? 10.760 -4.784 7.258 1.00 91.31 77 LYS A C 1
ATOM 574 O O . LYS A 1 77 ? 10.161 -3.850 7.783 1.00 91.31 77 LYS A O 1
ATOM 579 N N . TYR A 1 78 ? 11.723 -4.596 6.357 1.00 91.00 78 TYR A N 1
ATOM 580 C CA . TYR A 1 78 ? 12.092 -3.274 5.851 1.00 91.00 78 TYR A CA 1
ATOM 581 C C . TYR A 1 78 ? 10.921 -2.608 5.112 1.00 91.00 78 TYR A C 1
ATOM 583 O O . TYR A 1 78 ? 10.586 -1.462 5.409 1.00 91.00 78 TYR A O 1
ATOM 591 N N . LEU A 1 79 ? 10.238 -3.344 4.228 1.00 89.25 79 LEU A N 1
ATOM 592 C CA . LEU A 1 79 ? 9.044 -2.852 3.534 1.00 89.25 79 LEU A CA 1
ATOM 593 C C . LEU A 1 79 ? 7.914 -2.521 4.516 1.00 89.25 79 LEU A C 1
ATOM 595 O O . LEU A 1 79 ? 7.308 -1.459 4.412 1.00 89.25 79 LEU A O 1
ATOM 599 N N . ALA A 1 80 ? 7.671 -3.377 5.514 1.00 92.56 80 ALA A N 1
ATOM 600 C CA . ALA A 1 80 ? 6.673 -3.130 6.553 1.00 92.56 80 ALA A CA 1
ATOM 601 C C . ALA A 1 80 ? 6.926 -1.815 7.310 1.00 92.56 80 ALA A C 1
ATOM 603 O O . ALA A 1 80 ? 5.980 -1.076 7.578 1.00 92.56 80 ALA A O 1
ATOM 604 N N . ASN A 1 81 ? 8.188 -1.484 7.598 1.00 93.06 81 ASN A N 1
ATOM 605 C CA . ASN A 1 81 ? 8.546 -0.217 8.239 1.00 93.06 81 ASN A CA 1
ATOM 606 C C . ASN A 1 81 ? 8.260 0.994 7.337 1.00 93.06 81 ASN A C 1
ATOM 608 O O . ASN A 1 81 ? 7.738 1.997 7.824 1.00 93.06 81 ASN A O 1
ATOM 612 N N . ILE A 1 82 ? 8.553 0.897 6.033 1.00 91.38 82 ILE A N 1
ATOM 613 C CA . ILE A 1 82 ? 8.210 1.946 5.056 1.00 91.38 82 ILE A CA 1
ATOM 614 C C . ILE A 1 82 ? 6.692 2.131 4.985 1.00 91.38 82 ILE A C 1
ATOM 616 O O . ILE A 1 82 ? 6.193 3.249 5.040 1.00 91.38 82 ILE A O 1
ATOM 620 N N . PHE A 1 83 ? 5.931 1.042 4.900 1.00 90.31 83 PHE A N 1
ATOM 621 C CA . PHE A 1 83 ? 4.474 1.131 4.853 1.00 90.31 83 PHE A CA 1
ATOM 622 C C . PHE A 1 83 ? 3.893 1.702 6.136 1.00 90.31 83 PHE A C 1
ATOM 624 O O . PHE A 1 83 ? 2.965 2.501 6.072 1.00 90.31 83 PHE A O 1
ATOM 631 N N . SER A 1 84 ? 4.445 1.333 7.292 1.00 93.31 84 SER A N 1
ATOM 632 C CA . SER A 1 84 ? 3.998 1.873 8.571 1.00 93.31 84 SER A CA 1
ATOM 633 C C . SER A 1 84 ? 4.151 3.392 8.606 1.00 93.31 84 SER A C 1
ATOM 635 O O . SER A 1 84 ? 3.219 4.070 9.024 1.00 93.31 84 SER A O 1
ATOM 637 N N . SER A 1 85 ? 5.268 3.948 8.120 1.00 93.44 85 SER A N 1
ATOM 638 C CA . SER A 1 85 ? 5.450 5.405 8.089 1.00 93.44 85 SER A CA 1
ATOM 639 C C . SER A 1 85 ? 4.495 6.090 7.107 1.00 93.44 85 SER A C 1
ATOM 641 O O . SER A 1 85 ? 3.880 7.094 7.461 1.00 93.44 85 SER A O 1
ATOM 643 N N . VAL A 1 86 ? 4.301 5.519 5.914 1.00 93.62 86 VAL A N 1
ATOM 644 C CA . VAL A 1 86 ? 3.390 6.056 4.889 1.00 93.62 86 VAL A CA 1
ATOM 645 C C . VAL A 1 86 ? 1.927 6.019 5.351 1.00 93.62 86 VAL A C 1
ATOM 647 O O . VAL A 1 86 ? 1.199 7.002 5.206 1.00 93.62 86 VAL A O 1
ATOM 650 N N . LEU A 1 87 ? 1.484 4.906 5.936 1.00 92.88 87 LEU A N 1
ATOM 651 C CA . LEU A 1 87 ? 0.105 4.722 6.393 1.00 92.88 87 LEU A CA 1
ATOM 652 C C . LEU A 1 87 ? -0.196 5.515 7.673 1.00 92.88 87 LEU A C 1
ATOM 654 O O . LEU A 1 87 ? -1.315 6.010 7.826 1.00 92.88 87 LEU A O 1
ATOM 658 N N . GLU A 1 88 ? 0.785 5.717 8.562 1.00 92.50 88 GLU A N 1
ATOM 659 C CA . GLU A 1 88 ? 0.626 6.589 9.737 1.00 92.50 88 GLU A CA 1
ATOM 660 C C . GLU A 1 88 ? 0.278 8.036 9.345 1.00 92.50 88 GLU A C 1
ATOM 662 O O . GLU A 1 88 ? -0.489 8.686 10.057 1.00 92.50 88 GLU A O 1
ATOM 667 N N . CYS A 1 89 ? 0.762 8.535 8.199 1.00 91.19 89 CYS A N 1
ATOM 668 C CA . CYS A 1 89 ? 0.378 9.856 7.684 1.00 91.19 89 CYS A CA 1
ATOM 669 C C . CYS A 1 89 ? -1.105 9.926 7.280 1.00 91.19 89 CYS A C 1
ATOM 671 O O . CYS A 1 89 ? -1.728 10.985 7.379 1.00 91.19 89 CYS A O 1
ATOM 673 N N . SER A 1 90 ? -1.674 8.802 6.841 1.00 91.31 90 SER A N 1
ATOM 674 C CA . SER A 1 90 ? -3.059 8.705 6.375 1.00 91.31 90 SER A CA 1
ATOM 675 C C . SER A 1 90 ? -4.063 8.552 7.517 1.00 91.31 90 SER A C 1
ATOM 677 O O . SER A 1 90 ? -5.185 9.042 7.412 1.00 91.31 90 SER A O 1
ATOM 679 N N . ILE A 1 91 ? -3.688 7.873 8.603 1.00 92.00 91 ILE A N 1
ATOM 680 C CA . ILE A 1 91 ? -4.602 7.490 9.689 1.00 92.00 91 ILE A CA 1
ATOM 681 C C . ILE A 1 91 ? -4.727 8.606 10.734 1.00 92.00 91 ILE A C 1
ATOM 683 O O . ILE A 1 91 ? -3.735 9.149 11.227 1.00 92.00 91 ILE A O 1
ATOM 687 N N . LEU A 1 92 ? -5.956 8.914 11.154 1.00 91.62 92 LEU A N 1
ATOM 688 C CA . LEU A 1 92 ? -6.239 9.791 12.290 1.00 91.62 92 LEU A CA 1
ATOM 689 C C . LEU A 1 92 ? -6.098 9.020 13.612 1.00 91.62 92 LEU A C 1
ATOM 691 O O . LEU A 1 92 ? -7.073 8.696 14.283 1.00 91.62 92 LEU A O 1
ATOM 695 N N . GLY A 1 93 ? -4.856 8.738 14.011 1.00 87.62 93 GLY A N 1
ATOM 696 C CA . GLY A 1 93 ? -4.590 7.905 15.190 1.00 87.62 93 GLY A CA 1
ATOM 697 C C . GLY A 1 93 ? -5.073 8.479 16.530 1.00 87.62 93 GLY A C 1
ATOM 698 O O . GLY A 1 93 ? -5.179 7.740 17.501 1.00 87.62 93 GLY A O 1
ATOM 699 N N . THR A 1 94 ? -5.392 9.772 16.610 1.00 91.12 94 THR A N 1
ATOM 700 C CA . THR A 1 94 ? -5.918 10.416 17.830 1.00 91.12 94 THR A CA 1
ATOM 701 C C . THR A 1 94 ? -7.389 10.108 18.098 1.00 91.12 94 THR A C 1
ATOM 703 O O . THR A 1 94 ? -7.864 10.376 19.194 1.00 91.12 94 THR A O 1
ATOM 706 N N . ALA A 1 95 ? -8.122 9.577 17.117 1.00 90.31 95 ALA A N 1
ATOM 707 C CA . ALA A 1 95 ? -9.545 9.285 17.272 1.00 90.31 95 ALA A CA 1
ATOM 708 C C . ALA A 1 95 ? -9.808 8.055 18.157 1.00 90.31 95 ALA A C 1
ATOM 710 O O . ALA A 1 95 ? -10.790 8.030 18.887 1.00 90.31 95 ALA A O 1
ATOM 711 N N . ASN A 1 96 ? -8.908 7.067 18.119 1.00 89.38 96 A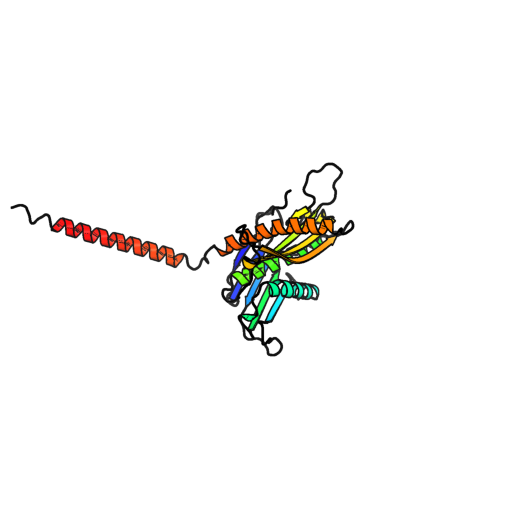SN A N 1
ATOM 712 C CA . ASN A 1 96 ? -9.015 5.821 18.879 1.00 89.38 96 ASN A CA 1
ATOM 713 C C . ASN A 1 96 ? -7.731 5.601 19.709 1.00 89.38 96 ASN A C 1
ATOM 715 O O . ASN A 1 96 ? -6.894 4.770 19.339 1.00 89.38 96 ASN A O 1
ATOM 719 N N . PRO A 1 97 ? -7.508 6.363 20.799 1.00 92.31 97 PRO A N 1
ATOM 720 C CA . PRO A 1 97 ? -6.327 6.184 21.645 1.00 92.31 97 PRO A CA 1
ATOM 721 C C . PRO A 1 97 ? -6.309 4.788 22.280 1.00 92.31 97 PRO A C 1
ATOM 723 O O . PRO A 1 97 ? -7.363 4.199 22.508 1.00 92.31 97 PRO A O 1
ATOM 726 N N . ARG A 1 98 ? -5.114 4.261 22.588 1.00 93.56 98 ARG A N 1
ATOM 727 C CA . ARG A 1 98 ? -4.933 2.933 23.214 1.00 93.56 98 ARG A CA 1
ATOM 728 C C . ARG A 1 98 ? -5.570 1.780 22.432 1.00 93.56 98 ARG A C 1
ATOM 730 O O . ARG A 1 98 ? -6.031 0.805 23.013 1.00 93.56 98 ARG A O 1
ATOM 737 N N . THR A 1 99 ? -5.579 1.880 21.107 1.00 94.69 99 THR A N 1
ATOM 738 C CA . THR A 1 99 ? -6.024 0.801 20.219 1.00 94.69 99 THR A CA 1
ATOM 739 C C . THR A 1 99 ? -4.892 0.331 19.319 1.00 94.69 99 THR A C 1
ATOM 741 O O . THR A 1 99 ? -3.930 1.063 19.071 1.00 94.69 99 THR A O 1
ATOM 744 N N . LEU A 1 100 ? -5.010 -0.897 18.828 1.00 94.62 100 LEU A N 1
ATOM 745 C CA . LEU A 1 100 ? -4.135 -1.487 17.827 1.00 94.62 100 LEU A CA 1
ATOM 746 C C . LEU A 1 100 ? -4.903 -1.628 16.509 1.00 94.62 100 LEU A C 1
ATOM 748 O O . LEU A 1 100 ? -6.032 -2.113 16.478 1.00 94.62 100 LEU A O 1
ATOM 752 N N . ILE A 1 101 ? -4.270 -1.206 15.420 1.00 95.06 101 ILE A N 1
ATOM 753 C CA . ILE A 1 101 ? -4.718 -1.439 14.050 1.00 95.06 101 ILE A CA 1
ATOM 754 C C . ILE A 1 101 ? -3.679 -2.350 13.413 1.00 95.06 101 ILE A C 1
ATOM 756 O O . ILE A 1 101 ? -2.522 -1.959 13.256 1.00 95.06 101 ILE A O 1
ATOM 760 N N . GLN A 1 102 ? -4.084 -3.564 13.062 1.00 94.88 102 GLN A N 1
ATOM 761 C CA . GLN A 1 102 ? -3.215 -4.547 12.441 1.00 94.88 102 GLN A CA 1
ATOM 762 C C . GLN A 1 102 ? -3.538 -4.662 10.954 1.00 94.88 102 GLN A C 1
ATOM 764 O O . GLN A 1 102 ? -4.659 -4.978 10.565 1.00 94.88 102 GLN A O 1
ATOM 769 N N . VAL A 1 103 ? -2.524 -4.443 10.123 1.00 95.56 103 VAL A N 1
ATOM 770 C CA . VAL A 1 103 ? -2.592 -4.584 8.669 1.00 95.56 103 VAL A CA 1
ATOM 771 C C . VAL A 1 103 ? -1.658 -5.709 8.256 1.00 95.56 103 VAL A C 1
ATOM 773 O O . VAL A 1 103 ? -0.466 -5.686 8.564 1.00 95.56 103 VAL A O 1
ATOM 776 N N . VAL A 1 104 ? -2.194 -6.701 7.553 1.00 95.62 104 VAL A N 1
ATOM 777 C CA . VAL A 1 104 ? -1.421 -7.824 7.019 1.00 95.62 104 VAL A CA 1
ATOM 778 C C . VAL A 1 104 ? -1.530 -7.813 5.502 1.00 95.62 104 VAL A C 1
ATOM 780 O O . VAL A 1 104 ? -2.619 -7.961 4.959 1.00 95.62 104 VAL A O 1
ATOM 783 N N . ALA A 1 105 ? -0.399 -7.648 4.825 1.00 94.88 105 ALA A N 1
ATOM 784 C CA . ALA A 1 105 ? -0.295 -7.679 3.374 1.00 94.88 105 ALA A CA 1
ATOM 785 C C . ALA A 1 105 ? 0.295 -9.014 2.914 1.00 94.88 105 ALA A C 1
ATOM 787 O O . ALA A 1 105 ? 1.412 -9.360 3.292 1.00 94.88 105 ALA A O 1
ATOM 788 N N . GLN A 1 106 ? -0.440 -9.747 2.085 1.00 93.31 106 GLN A N 1
ATOM 789 C CA . GLN A 1 106 ? -0.028 -10.994 1.454 1.00 93.31 106 GLN A CA 1
ATOM 790 C C . GLN A 1 106 ? 0.225 -10.759 -0.033 1.00 93.31 106 GLN A C 1
ATOM 792 O O . GLN A 1 106 ? -0.684 -10.412 -0.789 1.00 93.31 106 GLN A O 1
ATOM 797 N N . VAL A 1 107 ? 1.458 -11.002 -0.470 1.00 90.88 107 VAL A N 1
ATOM 798 C CA . VAL A 1 107 ? 1.794 -11.010 -1.897 1.00 90.88 107 VAL A CA 1
ATOM 799 C C . VAL A 1 107 ? 1.270 -12.308 -2.521 1.00 90.88 107 VAL A C 1
ATOM 801 O O . VAL A 1 107 ? 1.549 -13.392 -2.009 1.00 90.88 107 VAL A O 1
ATOM 804 N N . LEU A 1 108 ? 0.496 -12.204 -3.604 1.00 88.06 108 LEU A N 1
ATOM 805 C CA . LEU A 1 108 ? -0.157 -13.339 -4.274 1.00 88.06 108 LEU A CA 1
ATOM 806 C C . LEU A 1 108 ? 0.514 -13.738 -5.590 1.00 88.06 108 LEU A C 1
ATOM 808 O O . LEU A 1 108 ? 0.376 -14.877 -6.029 1.00 88.06 108 LEU A O 1
ATOM 812 N N . VAL A 1 109 ? 1.245 -12.816 -6.213 1.00 80.12 109 VAL A N 1
ATOM 813 C CA . VAL A 1 109 ? 1.867 -13.023 -7.526 1.00 80.12 109 VAL A CA 1
ATOM 814 C C . VAL A 1 109 ? 3.388 -13.085 -7.380 1.00 80.12 109 VAL A C 1
ATOM 816 O O . VAL A 1 109 ? 3.965 -12.330 -6.582 1.00 80.12 109 VAL A O 1
ATOM 819 N N . PRO A 1 110 ? 4.069 -13.991 -8.110 1.00 72.81 110 PRO A N 1
ATOM 820 C CA . PRO A 1 110 ? 5.518 -14.073 -8.063 1.00 72.81 110 PRO A CA 1
ATOM 821 C C . PRO A 1 110 ? 6.124 -12.748 -8.494 1.00 72.81 110 PRO A C 1
ATOM 823 O O . PRO A 1 110 ? 5.754 -12.165 -9.508 1.00 72.81 110 PRO A O 1
ATOM 826 N N . GLN A 1 111 ? 7.086 -12.287 -7.703 1.00 66.19 111 GLN A N 1
ATOM 827 C CA . GLN A 1 111 ? 7.960 -11.205 -8.120 1.00 66.19 111 GLN A CA 1
ATOM 828 C C . GLN A 1 111 ? 8.760 -11.749 -9.288 1.00 66.19 111 GLN A C 1
ATOM 830 O O . GLN A 1 111 ? 9.470 -12.743 -9.110 1.00 66.19 111 GLN A O 1
ATOM 835 N N . GLY A 1 112 ? 8.590 -11.170 -10.474 1.00 57.06 112 GLY A N 1
ATOM 836 C CA . GLY A 1 112 ? 9.350 -11.584 -11.640 1.00 57.06 112 GLY A CA 1
ATOM 837 C C . GLY A 1 112 ? 10.837 -11.610 -11.292 1.00 57.06 112 GLY A C 1
ATOM 838 O O . GLY A 1 112 ? 11.438 -10.579 -10.992 1.00 57.06 112 GLY A O 1
ATOM 839 N N . ARG A 1 113 ? 11.417 -12.815 -11.236 1.00 46.50 113 ARG A N 1
ATOM 840 C CA . ARG A 1 113 ? 12.849 -13.019 -11.002 1.00 46.50 113 ARG A CA 1
ATOM 841 C C . ARG A 1 113 ? 13.555 -12.760 -12.319 1.00 46.50 113 ARG A C 1
ATOM 843 O O . ARG A 1 113 ? 13.925 -13.693 -13.022 1.00 46.50 113 ARG A O 1
ATOM 850 N N . TYR A 1 114 ? 13.661 -11.496 -12.686 1.00 46.94 114 TYR A N 1
ATOM 851 C CA . TYR A 1 114 ? 14.271 -11.132 -13.950 1.00 46.94 114 TYR A CA 1
ATOM 852 C C . TYR A 1 114 ? 15.782 -10.990 -13.776 1.00 46.94 114 TYR A C 1
ATOM 854 O O . TYR A 1 114 ? 16.278 -10.303 -12.881 1.00 46.94 114 TYR A O 1
ATOM 862 N N . THR A 1 115 ? 16.513 -11.707 -14.623 1.00 38.09 115 THR A N 1
ATOM 863 C CA . THR A 1 115 ? 17.967 -11.663 -14.738 1.00 38.09 115 THR A CA 1
ATOM 864 C C . THR A 1 115 ? 18.355 -10.412 -15.528 1.00 38.09 115 THR A C 1
ATOM 866 O O . THR A 1 115 ? 18.241 -10.400 -16.749 1.00 38.09 115 THR A O 1
ATOM 869 N N . GLY A 1 116 ? 18.777 -9.351 -14.840 1.00 47.34 116 GLY A N 1
ATOM 870 C CA . GLY A 1 116 ? 19.201 -8.093 -15.461 1.00 47.34 116 GLY A CA 1
ATOM 871 C C . GLY A 1 116 ? 19.468 -7.000 -14.424 1.00 47.34 116 GLY A C 1
ATOM 872 O O . GLY A 1 116 ? 18.960 -7.064 -13.302 1.00 47.34 116 GLY A O 1
ATOM 873 N N . VAL A 1 117 ? 20.276 -6.000 -14.783 1.00 49.66 117 VAL A N 1
ATOM 874 C CA . VAL A 1 117 ? 20.537 -4.829 -13.933 1.00 49.66 117 VAL A CA 1
ATOM 875 C C . VAL A 1 117 ? 19.261 -3.977 -13.908 1.00 49.66 117 VAL A C 1
ATOM 877 O O . VAL A 1 117 ? 18.909 -3.364 -14.903 1.00 49.66 117 VAL A O 1
ATOM 880 N N . GLY A 1 118 ? 18.523 -4.003 -12.793 1.00 52.47 118 GLY A N 1
ATOM 881 C CA . GLY A 1 118 ? 17.336 -3.163 -12.559 1.00 52.47 118 GLY A CA 1
ATOM 882 C C . GLY A 1 118 ? 15.973 -3.861 -12.622 1.00 52.47 118 GLY A C 1
ATOM 883 O O . GLY A 1 118 ? 15.034 -3.425 -11.953 1.00 52.47 118 GLY A O 1
ATOM 884 N N . ALA A 1 119 ? 15.865 -5.007 -13.295 1.00 55.78 119 ALA A N 1
ATOM 885 C CA . ALA A 1 119 ? 14.588 -5.708 -13.462 1.00 55.78 119 ALA A CA 1
ATOM 886 C C . ALA A 1 119 ? 14.019 -6.282 -12.141 1.00 55.78 119 ALA A C 1
ATOM 888 O O . ALA A 1 119 ? 12.806 -6.294 -11.926 1.00 55.78 119 ALA A O 1
ATOM 889 N N . GLY A 1 120 ? 14.888 -6.682 -11.204 1.00 62.75 120 GLY A N 1
ATOM 890 C CA . GLY A 1 120 ? 14.475 -7.116 -9.862 1.00 62.75 120 GLY A CA 1
ATOM 891 C C . GLY A 1 120 ? 13.924 -5.987 -8.978 1.00 62.75 120 GLY A C 1
ATOM 892 O O . GLY A 1 120 ? 13.114 -6.235 -8.083 1.00 62.75 120 GLY A O 1
ATOM 893 N N . THR A 1 121 ? 14.322 -4.739 -9.230 1.00 73.56 121 THR A N 1
ATOM 894 C CA . THR A 1 121 ? 13.895 -3.586 -8.427 1.00 73.56 121 THR A CA 1
ATOM 895 C C . THR A 1 121 ? 12.518 -3.085 -8.849 1.00 73.56 121 THR A C 1
ATOM 897 O O . THR A 1 121 ? 11.711 -2.767 -7.981 1.00 73.56 121 THR A O 1
ATOM 900 N N . VAL A 1 122 ? 12.209 -3.081 -10.153 1.00 77.88 122 VAL A N 1
ATOM 901 C CA . VAL A 1 122 ? 10.898 -2.642 -10.670 1.00 77.88 122 VAL A CA 1
ATOM 902 C C . VAL A 1 122 ? 9.773 -3.530 -10.136 1.00 77.88 122 VAL A C 1
ATOM 904 O O . VAL A 1 122 ? 8.749 -3.025 -9.684 1.00 77.88 122 VAL A O 1
ATOM 907 N N . GLY A 1 123 ? 9.975 -4.854 -10.115 1.00 77.62 123 GLY A N 1
ATOM 908 C CA . GLY A 1 123 ? 9.004 -5.789 -9.534 1.00 77.62 123 GLY A CA 1
ATOM 909 C C . GLY A 1 123 ? 8.746 -5.513 -8.048 1.00 77.62 123 GLY A C 1
ATOM 910 O O . GLY A 1 123 ? 7.596 -5.434 -7.614 1.00 77.62 123 GLY A O 1
ATOM 911 N N . ARG A 1 124 ? 9.815 -5.261 -7.280 1.00 81.38 124 ARG A N 1
ATOM 912 C CA . ARG A 1 124 ? 9.718 -4.863 -5.868 1.00 81.38 124 ARG A CA 1
ATOM 913 C C . ARG A 1 124 ? 8.947 -3.551 -5.703 1.00 81.38 124 ARG A C 1
ATOM 915 O O . ARG A 1 124 ? 8.084 -3.467 -4.831 1.00 81.38 124 ARG A O 1
ATOM 922 N N . ASP A 1 125 ? 9.235 -2.552 -6.532 1.00 87.06 125 ASP A N 1
ATOM 923 C CA . ASP A 1 125 ? 8.575 -1.244 -6.502 1.00 87.06 125 ASP A CA 1
ATOM 924 C C . ASP A 1 125 ? 7.079 -1.367 -6.845 1.00 87.06 125 ASP A C 1
ATOM 926 O O . ASP A 1 125 ? 6.244 -0.716 -6.216 1.00 87.06 125 ASP A O 1
ATOM 930 N N . LYS A 1 126 ? 6.705 -2.271 -7.762 1.00 86.38 126 LYS A N 1
ATOM 931 C CA . LYS A 1 126 ? 5.298 -2.582 -8.076 1.00 86.38 126 LYS A CA 1
ATOM 932 C C . LYS A 1 126 ? 4.560 -3.204 -6.907 1.00 86.38 126 LYS A C 1
ATOM 934 O O . LYS A 1 126 ? 3.420 -2.822 -6.635 1.00 86.38 126 LYS A O 1
ATOM 939 N N . VAL A 1 127 ? 5.182 -4.145 -6.199 1.00 86.75 127 VAL A N 1
ATOM 940 C CA . VAL A 1 127 ? 4.583 -4.674 -4.968 1.00 86.75 127 VAL A CA 1
ATOM 941 C C . VAL A 1 127 ? 4.477 -3.602 -3.913 1.00 86.75 127 VAL A C 1
ATOM 943 O O . VAL A 1 127 ? 3.442 -3.523 -3.261 1.00 86.75 127 VAL A O 1
ATOM 946 N N . LEU A 1 128 ? 5.491 -2.752 -3.772 1.00 89.44 128 LEU A N 1
ATOM 947 C CA . LEU A 1 128 ? 5.446 -1.641 -2.834 1.00 89.44 128 LEU A CA 1
ATOM 948 C C . LEU A 1 128 ? 4.228 -0.747 -3.098 1.00 89.44 128 LEU A C 1
ATOM 950 O O . LEU A 1 128 ? 3.411 -0.534 -2.201 1.00 89.44 128 LEU A O 1
ATOM 954 N N . ALA A 1 129 ? 4.059 -0.304 -4.342 1.00 91.25 129 ALA A N 1
ATOM 955 C CA . ALA A 1 129 ? 2.917 0.503 -4.737 1.00 91.25 129 ALA A CA 1
ATOM 956 C C . ALA A 1 129 ? 1.584 -0.253 -4.555 1.00 91.25 129 ALA A C 1
ATOM 958 O O . ALA A 1 129 ? 0.614 0.311 -4.049 1.00 91.25 129 ALA A O 1
ATOM 959 N N . SER A 1 130 ? 1.548 -1.551 -4.881 1.00 91.31 130 SER A N 1
ATOM 960 C CA . SER A 1 130 ? 0.339 -2.377 -4.757 1.00 91.31 130 SER A CA 1
ATOM 961 C C . SER A 1 130 ? -0.089 -2.567 -3.307 1.00 91.31 130 SER A C 1
ATOM 963 O O . SER A 1 130 ? -1.275 -2.485 -3.007 1.00 91.31 130 SER A O 1
ATOM 965 N N . VAL A 1 131 ? 0.860 -2.804 -2.395 1.00 92.75 131 VAL A N 1
ATOM 966 C CA . VAL A 1 131 ? 0.590 -2.961 -0.960 1.00 92.75 131 VAL A CA 1
ATOM 967 C C . VAL A 1 131 ? 0.056 -1.659 -0.374 1.00 92.75 131 VAL A C 1
ATOM 969 O O . VAL A 1 131 ? -0.900 -1.708 0.399 1.00 92.75 131 VAL A O 1
ATOM 972 N N . ILE A 1 132 ? 0.627 -0.507 -0.743 1.00 94.19 132 ILE A N 1
ATOM 973 C CA . ILE A 1 132 ? 0.143 0.801 -0.274 1.00 94.19 132 ILE A CA 1
ATOM 974 C C . ILE A 1 132 ? -1.301 1.011 -0.731 1.00 94.19 132 ILE A C 1
ATOM 976 O O . ILE A 1 132 ? -2.175 1.235 0.105 1.00 94.19 132 ILE A O 1
ATOM 980 N N . ASN A 1 133 ? -1.568 0.834 -2.027 1.00 94.12 133 ASN A N 1
ATOM 981 C CA . ASN A 1 133 ? -2.904 1.016 -2.595 1.00 94.12 133 ASN A CA 1
ATOM 982 C C . ASN A 1 133 ? -3.921 0.025 -2.008 1.00 94.12 133 ASN A C 1
ATOM 984 O O . ASN A 1 133 ? -5.014 0.429 -1.616 1.00 94.12 133 ASN A O 1
ATOM 988 N N . ALA A 1 134 ? -3.558 -1.255 -1.869 1.00 93.75 134 ALA A N 1
ATOM 989 C CA . ALA A 1 134 ? -4.403 -2.266 -1.231 1.00 93.75 134 ALA A CA 1
ATOM 990 C C . ALA A 1 134 ? -4.679 -1.944 0.244 1.00 93.75 134 ALA A C 1
ATOM 992 O O . ALA A 1 134 ? -5.796 -2.144 0.720 1.00 93.75 134 ALA A O 1
ATOM 993 N N . SER A 1 135 ? -3.681 -1.440 0.975 1.00 93.81 135 SER A N 1
ATOM 994 C CA . SER A 1 135 ? -3.835 -1.069 2.385 1.00 93.81 135 SER A CA 1
ATOM 995 C C . SER A 1 135 ? -4.790 0.102 2.538 1.00 93.81 135 SER A C 1
ATOM 997 O O . SER A 1 135 ? -5.692 0.046 3.367 1.00 93.81 135 SER A O 1
ATOM 999 N N . THR A 1 136 ? -4.651 1.127 1.700 1.00 93.38 136 THR A N 1
ATOM 1000 C CA . THR A 1 136 ? -5.580 2.256 1.672 1.00 93.38 136 THR A CA 1
ATOM 1001 C C . THR A 1 136 ? -6.991 1.812 1.295 1.00 93.38 136 THR A C 1
ATOM 1003 O O . THR A 1 136 ? -7.939 2.197 1.970 1.00 93.38 136 THR A O 1
ATOM 1006 N N . LEU A 1 137 ? -7.142 0.937 0.299 1.00 92.69 137 LEU A N 1
ATOM 1007 C CA . LEU A 1 137 ? -8.440 0.377 -0.080 1.00 92.69 137 LEU A CA 1
ATOM 1008 C C . LEU A 1 137 ? -9.079 -0.426 1.063 1.00 92.69 137 LEU A C 1
ATOM 1010 O O . LEU A 1 137 ? -10.274 -0.311 1.318 1.00 92.69 137 LEU A O 1
ATOM 1014 N N . THR A 1 138 ? -8.270 -1.196 1.790 1.00 93.44 138 THR A N 1
ATOM 1015 C CA . THR A 1 138 ? -8.730 -1.965 2.950 1.00 93.44 138 THR A CA 1
ATOM 1016 C C . THR A 1 138 ? -9.145 -1.050 4.100 1.00 93.44 138 THR A C 1
ATOM 1018 O O . THR A 1 138 ? -10.160 -1.304 4.736 1.00 93.44 138 THR A O 1
ATOM 1021 N N . MET A 1 139 ? -8.407 0.036 4.350 1.00 92.12 139 MET A N 1
ATOM 1022 C CA . MET A 1 139 ? -8.782 1.038 5.354 1.00 92.12 139 MET A CA 1
ATOM 1023 C C . MET A 1 139 ? -10.057 1.795 4.975 1.00 92.12 139 MET A C 1
ATOM 1025 O O . MET A 1 139 ? -10.840 2.102 5.859 1.00 92.12 139 MET A O 1
ATOM 1029 N N . LEU A 1 140 ? -10.294 2.054 3.685 1.00 91.06 140 LEU A N 1
ATOM 1030 C CA . LEU A 1 140 ? -11.544 2.657 3.210 1.00 91.06 140 LEU A CA 1
ATOM 1031 C C . LEU A 1 140 ? -12.737 1.703 3.346 1.00 91.06 140 LEU A C 1
ATOM 1033 O O . LEU A 1 140 ? -13.837 2.140 3.668 1.00 91.06 140 LEU A O 1
ATOM 1037 N N . ASN A 1 141 ? -12.518 0.404 3.125 1.00 90.88 141 ASN A N 1
ATOM 1038 C CA . ASN A 1 141 ? -13.530 -0.628 3.357 1.00 90.88 141 ASN A CA 1
ATOM 1039 C C . ASN A 1 141 ? -13.807 -0.825 4.861 1.00 90.88 141 ASN A C 1
ATOM 1041 O O . ASN A 1 141 ? -14.927 -1.131 5.264 1.00 90.88 141 ASN A O 1
ATOM 1045 N N . ALA A 1 142 ? -12.795 -0.612 5.707 1.00 88.81 142 ALA A N 1
ATOM 1046 C CA . ALA A 1 142 ? -12.942 -0.605 7.153 1.00 88.81 142 ALA A CA 1
ATOM 1047 C C . ALA A 1 142 ? -13.616 0.694 7.621 1.00 88.81 142 ALA A C 1
ATOM 1049 O O . ALA A 1 142 ? -12.965 1.707 7.864 1.00 88.81 142 ALA A O 1
ATOM 1050 N N . SER A 1 143 ? -14.927 0.654 7.859 1.00 81.19 143 SER A N 1
ATOM 1051 C CA . SER A 1 143 ? -15.669 1.807 8.400 1.00 81.19 143 SER A CA 1
ATOM 1052 C C . SER A 1 143 ? -15.206 2.252 9.798 1.00 81.19 143 SER A C 1
ATOM 1054 O O . SER A 1 143 ? -15.639 3.288 10.297 1.00 81.19 143 SER A O 1
ATOM 1056 N N . SER A 1 144 ? -14.364 1.458 10.463 1.00 85.62 144 SER A N 1
ATOM 1057 C CA . SER A 1 144 ? -13.886 1.666 11.829 1.00 85.62 144 SER A CA 1
ATOM 1058 C C . SER A 1 144 ? -12.603 2.508 11.926 1.00 85.62 144 SER A C 1
ATOM 1060 O O . SER A 1 144 ? -12.194 2.864 13.037 1.00 85.62 144 SER A O 1
ATOM 1062 N N . ILE A 1 145 ? -11.961 2.848 10.797 1.00 90.94 145 ILE A N 1
ATOM 1063 C CA . ILE A 1 145 ? -10.687 3.580 10.778 1.00 90.94 145 ILE A CA 1
ATOM 1064 C C . ILE A 1 145 ? -10.878 4.994 10.231 1.00 90.94 145 ILE A C 1
ATOM 1066 O O . ILE A 1 145 ? -11.112 5.181 9.039 1.00 90.94 145 ILE A O 1
ATOM 1070 N N . PRO A 1 146 ? -10.693 6.027 11.066 1.00 91.00 146 PRO A N 1
ATOM 1071 C CA . PRO A 1 146 ? -10.742 7.396 10.592 1.00 91.00 146 PRO A CA 1
ATOM 1072 C C . PRO A 1 146 ? -9.457 7.738 9.826 1.00 91.00 146 PRO A C 1
ATOM 1074 O O . PRO A 1 146 ? -8.343 7.611 10.344 1.00 91.00 146 PRO A O 1
ATOM 1077 N N . MET A 1 147 ? -9.614 8.206 8.588 1.00 90.25 147 MET A N 1
ATOM 1078 C CA . MET A 1 147 ? -8.523 8.600 7.694 1.00 90.25 147 MET A CA 1
ATOM 1079 C C . MET A 1 147 ? -8.557 10.110 7.421 1.00 90.25 147 MET A C 1
ATOM 1081 O O . MET A 1 147 ? -9.621 10.706 7.292 1.00 90.25 147 MET A O 1
ATOM 1085 N N . ARG A 1 148 ? -7.382 10.739 7.310 1.00 89.31 148 ARG A N 1
ATOM 1086 C CA . ARG A 1 148 ? -7.221 12.146 6.889 1.00 89.31 148 ARG A CA 1
ATOM 1087 C C . ARG A 1 148 ? -7.251 12.323 5.369 1.00 89.31 148 ARG A C 1
ATOM 1089 O O . ARG A 1 148 ? -7.449 13.431 4.875 1.00 89.31 148 ARG A O 1
ATOM 1096 N N . GLY A 1 149 ? -6.990 11.252 4.633 1.00 89.25 149 GLY A N 1
ATOM 1097 C CA . GLY A 1 149 ? -6.909 11.242 3.181 1.00 89.25 149 GLY A CA 1
ATOM 1098 C C . GLY A 1 149 ? -6.635 9.839 2.658 1.00 89.25 149 GLY A C 1
ATOM 1099 O O . GLY A 1 149 ? -6.528 8.892 3.436 1.00 89.25 149 GLY A O 1
ATOM 1100 N N . VAL A 1 150 ? -6.525 9.733 1.339 1.00 91.75 150 VAL A N 1
ATOM 1101 C CA . VAL A 1 150 ? -6.277 8.496 0.597 1.00 91.75 150 VAL A CA 1
ATOM 1102 C C . VAL A 1 150 ? -4.837 8.524 0.105 1.00 91.75 150 VAL A C 1
ATOM 1104 O O . VAL A 1 150 ? -4.439 9.465 -0.581 1.00 91.75 150 VAL A O 1
ATOM 1107 N N . VAL A 1 151 ? -4.044 7.512 0.445 1.00 94.00 151 VAL A N 1
ATOM 1108 C CA . VAL A 1 151 ? -2.691 7.372 -0.101 1.00 94.00 151 VAL A CA 1
ATOM 1109 C C . VAL A 1 151 ? -2.751 6.558 -1.385 1.00 94.00 151 VAL A C 1
ATOM 1111 O O . VAL A 1 151 ? -3.311 5.469 -1.404 1.00 94.00 151 VAL A O 1
ATOM 1114 N N . CYS A 1 152 ? -2.163 7.084 -2.455 1.00 94.00 152 CYS A N 1
ATOM 1115 C CA . CYS A 1 152 ? -1.981 6.355 -3.704 1.00 94.00 152 CYS A CA 1
ATOM 1116 C C . CYS A 1 152 ? -0.497 6.317 -4.051 1.00 94.00 152 CYS A C 1
ATOM 1118 O O . CYS A 1 152 ? 0.191 7.339 -4.006 1.00 94.00 152 CYS A O 1
ATOM 1120 N N . ALA A 1 153 ? -0.009 5.138 -4.405 1.00 93.88 153 ALA A N 1
ATOM 1121 C CA . ALA A 1 153 ? 1.353 4.910 -4.836 1.00 93.88 153 ALA A CA 1
ATOM 1122 C C . ALA A 1 153 ? 1.397 4.427 -6.283 1.00 93.88 153 ALA A C 1
ATOM 1124 O O . ALA A 1 153 ? 0.530 3.674 -6.728 1.00 93.88 153 ALA A O 1
ATOM 1125 N N . VAL A 1 154 ? 2.427 4.855 -7.006 1.00 93.00 154 VAL A N 1
ATOM 1126 C CA . VAL A 1 154 ? 2.637 4.525 -8.413 1.00 93.00 154 VAL A CA 1
ATOM 1127 C C . VAL A 1 154 ? 4.113 4.278 -8.693 1.00 93.00 154 VAL A C 1
ATOM 1129 O O . VAL A 1 154 ? 4.990 4.887 -8.075 1.00 93.00 154 VAL A O 1
ATOM 1132 N N . VAL A 1 155 ? 4.380 3.381 -9.638 1.00 91.62 155 VAL A N 1
ATOM 1133 C CA . VAL A 1 155 ? 5.729 3.103 -10.134 1.00 91.62 155 VAL A CA 1
ATOM 1134 C C . VAL A 1 155 ? 5.970 3.891 -11.409 1.00 91.62 155 VAL A C 1
ATOM 1136 O O . VAL A 1 155 ? 5.122 3.917 -12.301 1.00 91.62 155 VAL A O 1
ATOM 1139 N N . VAL A 1 156 ? 7.140 4.510 -11.505 1.00 90.94 156 VAL A N 1
ATOM 1140 C CA . VAL A 1 156 ? 7.591 5.234 -12.692 1.00 90.94 156 VAL A CA 1
ATOM 1141 C C . VAL A 1 156 ? 8.932 4.663 -13.137 1.00 90.94 156 VAL A C 1
ATOM 1143 O O . VAL A 1 156 ? 9.806 4.385 -12.317 1.00 90.94 156 VAL A O 1
ATOM 1146 N N . GLY A 1 157 ? 9.087 4.473 -14.443 1.00 88.62 157 GLY A N 1
ATOM 1147 C CA . GLY A 1 157 ? 10.314 4.019 -15.086 1.00 88.62 157 GLY A CA 1
ATOM 1148 C C . GLY A 1 157 ? 10.817 5.022 -16.119 1.00 88.62 157 GLY A C 1
ATOM 1149 O O . GLY A 1 157 ? 10.024 5.703 -16.769 1.00 88.62 157 GLY A O 1
ATOM 1150 N N . ARG A 1 158 ? 12.133 5.100 -16.306 1.00 87.94 158 ARG A N 1
ATOM 1151 C CA . ARG A 1 158 ? 12.783 5.870 -17.373 1.00 87.94 158 ARG A CA 1
ATOM 1152 C C . ARG A 1 158 ? 13.276 4.920 -18.459 1.00 87.94 158 ARG A C 1
ATOM 1154 O O . ARG A 1 158 ? 14.037 4.008 -18.153 1.00 87.94 158 ARG A O 1
ATOM 1161 N N . LYS A 1 159 ? 12.864 5.138 -19.711 1.00 86.19 159 LYS A N 1
ATOM 1162 C CA . LYS A 1 159 ? 13.324 4.331 -20.858 1.00 86.19 159 LYS A CA 1
ATOM 1163 C C . LYS A 1 159 ? 14.789 4.605 -21.179 1.00 86.19 159 LYS A C 1
ATOM 1165 O O . LYS A 1 159 ? 15.220 5.756 -21.077 1.00 86.19 159 LYS A O 1
ATOM 1170 N N . GLN A 1 160 ? 15.487 3.585 -21.675 1.00 80.25 160 GLN A N 1
ATOM 1171 C CA . GLN A 1 160 ? 16.797 3.770 -22.285 1.00 80.25 160 GLN A CA 1
ATOM 1172 C C . GLN A 1 160 ? 16.732 4.712 -23.487 1.00 80.25 160 GLN A C 1
ATOM 1174 O O . GLN A 1 160 ? 15.810 4.644 -24.311 1.00 80.25 160 GLN A O 1
ATOM 1179 N N . LYS A 1 161 ? 17.718 5.610 -23.595 1.00 70.56 161 LYS A N 1
ATOM 1180 C CA . LYS A 1 161 ? 17.862 6.526 -24.738 1.00 70.56 161 LYS A CA 1
ATOM 1181 C C . LYS A 1 161 ? 18.165 5.733 -26.016 1.00 70.56 161 LYS A C 1
ATOM 1183 O O . LYS A 1 161 ? 19.319 5.518 -26.372 1.00 70.56 161 LYS A O 1
ATOM 1188 N N . SER A 1 162 ? 17.127 5.331 -26.740 1.00 57.38 162 SER A N 1
ATOM 1189 C CA . SER A 1 162 ? 17.240 4.715 -28.065 1.00 57.38 162 SER A CA 1
ATOM 1190 C C . SER A 1 162 ? 17.363 5.794 -29.150 1.00 57.38 162 SER A C 1
ATOM 1192 O O . SER A 1 162 ? 16.382 6.203 -29.762 1.00 57.38 162 SER A O 1
ATOM 1194 N N . GLY A 1 163 ? 18.595 6.261 -29.384 1.00 55.84 163 GLY A N 1
ATOM 1195 C CA . GLY A 1 163 ? 18.968 7.088 -30.541 1.00 55.84 163 GLY A CA 1
ATOM 1196 C C . GLY A 1 163 ? 18.343 8.499 -30.622 1.00 55.84 163 GLY A C 1
ATOM 1197 O O . GLY A 1 163 ? 17.511 8.882 -29.802 1.00 55.84 163 GLY A O 1
ATOM 1198 N N . PRO A 1 164 ? 18.757 9.321 -31.607 1.00 52.66 164 PRO A N 1
ATOM 1199 C CA . PRO A 1 164 ? 18.449 10.754 -31.654 1.00 52.66 164 PRO A CA 1
ATOM 1200 C C . PRO A 1 164 ? 17.053 11.109 -32.209 1.00 52.66 164 PRO A C 1
ATOM 1202 O O . PRO A 1 164 ? 16.811 12.272 -32.527 1.00 52.66 164 PRO A O 1
ATOM 1205 N N . THR A 1 165 ? 16.130 10.155 -32.399 1.00 51.75 165 THR A N 1
ATOM 1206 C CA . THR A 1 165 ? 14.912 10.412 -33.202 1.00 51.75 165 THR A CA 1
ATOM 1207 C C . THR A 1 165 ? 13.683 9.613 -32.757 1.00 51.75 165 THR A C 1
ATOM 1209 O O . THR A 1 165 ? 13.028 8.968 -33.570 1.00 51.75 165 THR A O 1
ATOM 1212 N N . SER A 1 166 ? 13.323 9.682 -31.475 1.00 48.06 166 SER A N 1
ATOM 1213 C CA . SER A 1 166 ? 12.075 9.079 -30.983 1.00 48.06 166 SER A CA 1
ATOM 1214 C C . SER A 1 166 ? 11.346 10.045 -30.051 1.00 48.06 166 SER A C 1
ATOM 1216 O O . SER A 1 166 ? 11.739 10.238 -28.906 1.00 48.06 166 SER A O 1
ATOM 1218 N N . SER A 1 167 ? 10.245 10.628 -30.519 1.00 50.59 167 SER A N 1
ATOM 1219 C CA . SER A 1 167 ? 9.307 11.493 -29.779 1.00 50.59 167 SER A CA 1
ATOM 1220 C C . SER A 1 167 ? 8.511 10.775 -28.668 1.00 50.59 167 SER A C 1
ATOM 1222 O O . SER A 1 167 ? 7.500 11.287 -28.182 1.00 50.59 167 SER A O 1
ATOM 1224 N N . SER A 1 168 ? 8.939 9.577 -28.257 1.00 59.25 168 SER A N 1
ATOM 1225 C CA . SER A 1 168 ? 8.320 8.791 -27.187 1.00 59.25 168 SER A CA 1
ATOM 1226 C C . SER A 1 168 ? 8.616 9.393 -25.812 1.00 59.25 168 SER A C 1
ATOM 1228 O O . SER A 1 168 ? 9.725 9.867 -25.572 1.00 59.25 168 SER A O 1
ATOM 1230 N N . SER A 1 169 ? 7.645 9.357 -24.891 1.00 65.62 169 SER A N 1
ATOM 1231 C CA . SER A 1 169 ? 7.814 9.908 -23.541 1.00 65.62 169 SER A CA 1
ATOM 1232 C C . SER A 1 169 ? 9.033 9.308 -22.824 1.00 65.62 169 SER A C 1
ATOM 1234 O O . SER A 1 169 ? 9.173 8.088 -22.743 1.00 65.62 169 SER A O 1
ATOM 1236 N N . LYS A 1 170 ? 9.896 10.184 -22.284 1.00 82.56 170 LYS A N 1
ATOM 1237 C CA . LYS A 1 170 ? 11.104 9.838 -21.503 1.00 82.56 170 LYS A CA 1
ATOM 1238 C C . LYS A 1 170 ? 10.785 8.919 -20.315 1.00 82.56 170 LYS A C 1
ATOM 1240 O O . LYS A 1 170 ? 11.568 8.030 -19.984 1.00 82.56 170 LYS A O 1
ATOM 1245 N N . TYR A 1 171 ? 9.616 9.122 -19.712 1.00 87.56 171 TYR A N 1
ATOM 1246 C CA . TYR A 1 171 ? 9.134 8.375 -18.557 1.00 87.56 171 TYR A CA 1
ATOM 1247 C C . TYR A 1 171 ? 7.893 7.549 -18.903 1.00 87.56 171 TYR A C 1
ATOM 1249 O O . TYR A 1 171 ? 7.098 7.913 -19.778 1.00 87.56 171 TYR A O 1
ATOM 1257 N N . ILE A 1 172 ? 7.747 6.432 -18.199 1.00 87.94 172 ILE A N 1
ATOM 1258 C CA . ILE A 1 172 ? 6.619 5.509 -18.250 1.00 87.94 172 ILE A CA 1
ATOM 1259 C C . ILE A 1 172 ? 6.027 5.407 -16.852 1.00 87.94 172 ILE A C 1
ATOM 1261 O O . ILE A 1 172 ? 6.753 5.117 -15.904 1.00 87.94 172 ILE A O 1
ATOM 1265 N N . VAL A 1 173 ? 4.714 5.564 -16.744 1.00 88.81 173 VAL A N 1
ATOM 1266 C CA . VAL A 1 173 ? 3.956 5.194 -15.546 1.00 88.81 173 VAL A CA 1
ATOM 1267 C C . VAL A 1 173 ? 3.524 3.735 -15.669 1.00 88.81 173 VAL A C 1
ATOM 1269 O O . VAL A 1 173 ? 3.068 3.331 -16.737 1.00 88.81 173 VAL A O 1
ATOM 1272 N N . ASP A 1 174 ? 3.684 2.972 -14.587 1.00 86.56 174 ASP A N 1
ATOM 1273 C CA . ASP A 1 174 ? 3.374 1.539 -14.492 1.00 86.56 174 ASP A CA 1
ATOM 1274 C C . ASP A 1 174 ? 4.003 0.709 -15.635 1.00 86.56 174 ASP A C 1
ATOM 1276 O O . ASP A 1 174 ? 3.309 0.246 -16.545 1.00 86.56 174 ASP A O 1
ATOM 1280 N N . PRO A 1 175 ? 5.346 0.568 -15.658 1.00 84.69 175 PRO A N 1
ATOM 1281 C CA . PRO A 1 175 ? 6.027 -0.169 -16.721 1.00 84.69 175 PRO A CA 1
ATOM 1282 C C . PRO A 1 175 ? 5.603 -1.637 -16.717 1.00 84.69 175 PRO A C 1
ATOM 1284 O O . PRO A 1 175 ? 5.569 -2.260 -15.663 1.00 84.69 175 PRO A O 1
ATOM 1287 N N . THR A 1 176 ? 5.342 -2.236 -17.877 1.00 80.75 176 THR A N 1
ATOM 1288 C CA . THR A 1 176 ? 5.076 -3.686 -17.952 1.00 80.75 176 THR A CA 1
ATOM 1289 C C . THR A 1 176 ? 6.319 -4.508 -17.613 1.00 80.75 176 THR A C 1
ATOM 1291 O O . THR A 1 176 ? 7.440 -3.994 -17.567 1.00 80.75 176 THR A O 1
ATOM 1294 N N . ASP A 1 177 ? 6.142 -5.801 -17.351 1.00 76.94 177 ASP A N 1
ATOM 1295 C CA . ASP A 1 177 ? 7.270 -6.671 -17.001 1.00 76.94 177 ASP A CA 1
ATOM 1296 C C . ASP A 1 177 ? 8.289 -6.788 -18.152 1.00 76.94 177 ASP A C 1
ATOM 1298 O O . ASP A 1 177 ? 9.493 -6.847 -17.914 1.00 76.94 177 ASP A O 1
ATOM 1302 N N . GLU A 1 178 ? 7.826 -6.724 -19.403 1.00 77.75 178 GLU A N 1
ATOM 1303 C CA . GLU A 1 178 ? 8.682 -6.704 -20.597 1.00 77.75 178 GLU A CA 1
ATOM 1304 C C . GLU A 1 178 ? 9.471 -5.394 -20.710 1.00 77.75 178 GLU A C 1
ATOM 1306 O O . GLU A 1 178 ? 10.684 -5.399 -20.931 1.00 77.75 178 GLU A O 1
ATOM 1311 N N . GLU A 1 179 ? 8.798 -4.262 -20.491 1.00 78.94 179 GLU A N 1
ATOM 1312 C CA . GLU A 1 179 ? 9.422 -2.939 -20.542 1.00 78.94 179 GLU A CA 1
ATOM 1313 C C . GLU A 1 179 ? 10.422 -2.721 -19.412 1.00 78.94 179 GLU A C 1
ATOM 1315 O O . GLU A 1 179 ? 11.366 -1.955 -19.593 1.00 78.94 179 GLU A O 1
ATOM 1320 N N . SER A 1 180 ? 10.251 -3.416 -18.284 1.00 77.31 180 SER A N 1
ATOM 1321 C CA . SER A 1 180 ? 11.118 -3.313 -17.105 1.00 77.31 180 SER A CA 1
ATOM 1322 C C . SER A 1 180 ? 12.583 -3.639 -17.408 1.00 77.31 180 SER A C 1
ATOM 1324 O O . SER A 1 180 ? 13.468 -3.106 -16.745 1.00 77.31 180 SER A O 1
ATOM 1326 N N . ASN A 1 181 ? 12.851 -4.459 -18.430 1.00 78.38 181 ASN A N 1
ATOM 1327 C CA . ASN A 1 181 ? 14.212 -4.787 -18.869 1.00 78.38 181 ASN A CA 1
ATOM 1328 C C . ASN A 1 181 ? 14.877 -3.667 -19.687 1.00 78.38 181 ASN A C 1
ATOM 1330 O O . ASN A 1 181 ? 16.093 -3.654 -19.827 1.00 78.38 181 ASN A O 1
ATOM 1334 N N . SER A 1 182 ? 14.086 -2.743 -20.239 1.00 80.19 182 SER A N 1
ATOM 1335 C CA . SER A 1 182 ? 14.551 -1.627 -21.080 1.00 80.19 182 SER A CA 1
ATOM 1336 C C . SER A 1 182 ? 14.664 -0.296 -20.322 1.00 80.19 182 SER A C 1
ATOM 1338 O O . SER A 1 182 ? 14.753 0.771 -20.938 1.00 80.19 182 SER A O 1
ATOM 1340 N N . LEU A 1 183 ? 14.579 -0.342 -18.987 1.00 83.69 183 LEU A N 1
ATOM 1341 C CA . LEU A 1 183 ? 14.589 0.844 -18.135 1.00 83.69 183 LEU A CA 1
ATOM 1342 C C . LEU A 1 183 ? 15.985 1.141 -17.586 1.00 83.69 183 LEU A C 1
ATOM 1344 O O . LEU A 1 183 ? 16.605 0.296 -16.948 1.00 83.69 183 LEU A O 1
ATOM 1348 N N . ASP A 1 184 ? 16.403 2.397 -17.720 1.00 85.75 184 ASP A N 1
ATOM 1349 C CA . ASP A 1 184 ? 17.651 2.909 -17.139 1.00 85.75 184 ASP A CA 1
ATOM 1350 C C . ASP A 1 184 ? 17.486 3.284 -15.666 1.00 85.75 184 ASP A C 1
ATOM 1352 O O . ASP A 1 184 ? 18.459 3.348 -14.916 1.00 85.75 184 ASP A O 1
ATOM 1356 N N . ALA A 1 185 ? 16.262 3.621 -15.260 1.00 87.38 185 ALA A N 1
ATOM 1357 C CA . ALA A 1 185 ? 15.936 4.030 -13.903 1.00 87.38 185 ALA A CA 1
ATOM 1358 C C . ALA A 1 185 ? 14.490 3.668 -13.559 1.00 87.38 185 ALA A C 1
ATOM 1360 O O . ALA A 1 185 ? 13.618 3.640 -14.432 1.00 87.38 185 ALA A O 1
ATOM 1361 N N . SER A 1 186 ? 14.230 3.407 -12.284 1.00 88.44 186 SER A N 1
ATOM 1362 C CA . SER A 1 186 ? 12.898 3.104 -11.774 1.00 88.44 186 SER A CA 1
ATOM 1363 C C . SER A 1 186 ? 12.701 3.633 -10.366 1.00 88.44 186 SER A C 1
ATOM 1365 O O . SER A 1 186 ? 13.647 3.771 -9.591 1.00 88.44 186 SER A O 1
ATOM 1367 N N . GLY A 1 187 ? 11.451 3.882 -10.005 1.00 89.94 187 GLY A N 1
ATOM 1368 C CA . GLY A 1 187 ? 11.122 4.244 -8.644 1.00 89.94 187 GLY A CA 1
ATOM 1369 C C . GLY A 1 187 ? 9.642 4.186 -8.329 1.00 89.94 187 GLY A C 1
ATOM 1370 O O . GLY A 1 187 ? 8.795 4.148 -9.220 1.00 89.94 187 GLY A O 1
ATOM 1371 N N . CYS A 1 188 ? 9.339 4.203 -7.036 1.00 92.00 188 CYS A N 1
ATOM 1372 C CA . CYS A 1 188 ? 7.980 4.254 -6.516 1.00 92.00 188 CYS A CA 1
ATOM 1373 C C . CYS A 1 188 ? 7.746 5.579 -5.791 1.00 92.00 188 CYS A C 1
ATOM 1375 O O . CYS A 1 188 ? 8.560 6.021 -4.977 1.00 92.00 188 CYS A O 1
ATOM 1377 N N . PHE A 1 189 ? 6.592 6.178 -6.057 1.00 94.56 189 PHE A N 1
ATOM 1378 C CA . PHE A 1 189 ? 6.163 7.456 -5.509 1.00 94.56 189 PHE A CA 1
ATOM 1379 C C . PHE A 1 189 ? 4.824 7.267 -4.810 1.00 94.56 189 PHE A C 1
ATOM 1381 O O . PHE A 1 189 ? 3.905 6.709 -5.401 1.00 94.56 189 PHE A O 1
ATOM 1388 N N . ALA A 1 190 ? 4.711 7.723 -3.565 1.00 94.94 190 ALA A N 1
ATOM 1389 C CA . ALA A 1 190 ? 3.484 7.682 -2.781 1.00 94.94 190 ALA A CA 1
ATOM 1390 C C . ALA A 1 190 ? 3.000 9.101 -2.472 1.00 94.94 190 ALA A C 1
ATOM 1392 O O . ALA A 1 190 ? 3.740 9.930 -1.931 1.00 94.94 190 ALA A O 1
ATOM 1393 N N . PHE A 1 191 ? 1.733 9.360 -2.776 1.00 95.06 191 PHE A N 1
ATOM 1394 C CA . PHE A 1 191 ? 1.079 10.650 -2.611 1.00 95.06 191 PHE A CA 1
ATOM 1395 C C . PHE A 1 191 ? -0.149 10.515 -1.717 1.00 95.06 191 PHE A C 1
ATOM 1397 O O . PHE A 1 191 ? -0.912 9.561 -1.832 1.00 95.06 191 PHE A O 1
ATOM 1404 N N . LEU A 1 192 ? -0.350 11.491 -0.837 1.00 93.88 192 LEU A N 1
ATOM 1405 C CA . LEU A 1 192 ? -1.562 11.652 -0.046 1.00 93.88 192 LEU A CA 1
ATOM 1406 C C . LEU A 1 192 ? -2.502 12.611 -0.764 1.00 93.88 192 LEU A C 1
ATOM 1408 O O . LEU A 1 192 ? -2.149 13.774 -0.956 1.00 93.88 192 LEU A O 1
ATOM 1412 N N . PHE A 1 193 ? -3.699 12.137 -1.084 1.00 91.44 193 PHE A N 1
ATOM 1413 C CA . PHE A 1 193 ? -4.801 12.943 -1.588 1.00 91.44 193 PHE A CA 1
ATOM 1414 C C . PHE A 1 193 ? -5.769 13.247 -0.448 1.00 91.44 193 PHE A C 1
ATOM 1416 O O . PHE A 1 193 ? -6.264 12.344 0.227 1.00 91.44 193 PHE A O 1
ATOM 1423 N N . SER A 1 194 ? -6.030 14.528 -0.210 1.00 87.12 194 SER A N 1
ATOM 1424 C CA . SER A 1 194 ? -6.990 14.973 0.799 1.00 87.12 194 SER A CA 1
ATOM 1425 C C . SER A 1 194 ? -7.654 16.269 0.356 1.00 87.12 194 SER A C 1
ATOM 1427 O O . SER A 1 194 ? -7.012 17.148 -0.218 1.00 87.12 194 SER A O 1
ATOM 1429 N N . ASP A 1 195 ? -8.938 16.410 0.670 1.00 78.69 195 ASP A N 1
ATOM 1430 C CA . ASP A 1 195 ? -9.684 17.642 0.405 1.00 78.69 195 ASP A CA 1
ATOM 1431 C C . ASP A 1 195 ? -9.147 18.820 1.238 1.00 78.69 195 ASP A C 1
ATOM 1433 O O . ASP A 1 195 ? -9.059 19.949 0.766 1.00 78.69 195 ASP A O 1
ATOM 1437 N N . VAL A 1 196 ? -8.635 18.544 2.445 1.00 69.69 196 VAL A N 1
ATOM 1438 C CA . VAL A 1 196 ? -8.025 19.558 3.329 1.00 69.69 196 VAL A CA 1
ATOM 1439 C C . VAL A 1 196 ? -6.768 20.180 2.710 1.00 69.69 196 VAL A C 1
ATOM 1441 O O . VAL A 1 196 ? -6.431 21.327 2.994 1.00 69.69 196 VAL A O 1
ATOM 1444 N N . LEU A 1 197 ? -6.070 19.432 1.853 1.00 64.38 197 LEU A N 1
ATOM 1445 C CA . LEU A 1 197 ? -4.893 19.913 1.130 1.00 64.38 197 LEU A CA 1
ATOM 1446 C C . LEU A 1 197 ? -5.275 20.688 -0.143 1.00 64.38 197 LEU A C 1
ATOM 1448 O O . LEU A 1 197 ? -4.416 21.329 -0.752 1.00 64.38 197 LEU A O 1
ATOM 1452 N N . GLY A 1 198 ? -6.533 20.598 -0.586 1.00 61.62 198 GLY A N 1
ATOM 1453 C CA . GLY A 1 198 ? -7.024 21.229 -1.803 1.00 61.62 198 GLY A CA 1
ATOM 1454 C C . GLY A 1 198 ? -7.135 22.742 -1.652 1.00 61.62 198 GLY A C 1
ATOM 1455 O O . GLY A 1 198 ? -7.658 23.264 -0.666 1.00 61.62 198 GLY A O 1
ATOM 1456 N N . LYS A 1 199 ? -6.680 23.493 -2.661 1.00 53.97 199 LYS A N 1
ATOM 1457 C CA . LYS A 1 199 ? -7.033 24.914 -2.757 1.00 53.97 199 LYS A CA 1
ATOM 1458 C C . LYS A 1 199 ? -8.518 25.003 -3.119 1.00 53.97 199 LYS A C 1
ATOM 1460 O O . LYS A 1 199 ? -8.899 24.603 -4.221 1.00 53.97 199 LYS A O 1
ATOM 1465 N N . LYS A 1 200 ? -9.326 25.606 -2.233 1.00 52.41 200 LYS A N 1
ATOM 1466 C CA . LYS A 1 200 ? -10.781 25.852 -2.398 1.00 52.41 200 LYS A CA 1
ATOM 1467 C C . LYS A 1 200 ? -11.188 26.451 -3.755 1.00 52.41 200 LYS A C 1
ATOM 1469 O O . LYS A 1 200 ? -12.350 26.384 -4.124 1.00 52.41 200 LYS A O 1
ATOM 1474 N N . THR A 1 201 ? -10.253 27.039 -4.495 1.00 47.72 201 THR A N 1
ATOM 1475 C CA . THR A 1 201 ? -10.486 27.715 -5.775 1.00 47.72 201 THR A CA 1
ATOM 1476 C C . THR A 1 201 ? -10.589 26.785 -6.989 1.00 47.72 201 THR A C 1
ATOM 1478 O O . THR A 1 201 ? -11.013 27.254 -8.037 1.00 47.72 201 THR A O 1
ATOM 1481 N N . THR A 1 202 ? -10.202 25.503 -6.893 1.00 53.66 202 THR A N 1
ATOM 1482 C CA . THR A 1 202 ? -10.130 24.597 -8.070 1.00 53.66 202 THR A CA 1
ATOM 1483 C C . THR A 1 202 ? -10.974 23.325 -7.975 1.00 53.66 202 THR A C 1
ATOM 1485 O O . THR A 1 202 ? -11.030 22.576 -8.943 1.00 53.66 202 THR A O 1
ATOM 1488 N N . GLY A 1 203 ? -11.637 23.061 -6.842 1.00 50.97 203 GLY A N 1
ATOM 1489 C CA . GLY A 1 203 ? -12.499 21.880 -6.668 1.00 50.97 203 GLY A CA 1
ATOM 1490 C C . GLY A 1 203 ? -11.790 20.516 -6.764 1.00 50.97 203 GLY A C 1
ATOM 1491 O O . GLY A 1 203 ? -12.456 19.489 -6.696 1.00 50.97 203 GLY A O 1
ATOM 1492 N N . ALA A 1 204 ? -10.461 20.487 -6.917 1.00 57.59 204 ALA A N 1
ATOM 1493 C CA . ALA A 1 204 ? -9.655 19.272 -6.963 1.00 57.59 204 ALA A CA 1
ATOM 1494 C C . ALA A 1 204 ? -8.994 19.005 -5.602 1.00 57.59 204 ALA A C 1
ATOM 1496 O O . ALA A 1 204 ? -8.469 19.927 -4.970 1.00 57.59 204 ALA A O 1
ATOM 1497 N N . ALA A 1 205 ? -8.985 17.737 -5.175 1.00 66.19 205 ALA A N 1
ATOM 1498 C CA . ALA A 1 205 ? -8.315 17.315 -3.948 1.00 66.19 205 ALA A CA 1
ATOM 1499 C C . ALA A 1 205 ? -6.818 17.657 -4.010 1.00 66.19 205 ALA A C 1
ATOM 1501 O O . ALA A 1 205 ? -6.143 17.397 -5.011 1.00 66.19 205 ALA A O 1
ATOM 1502 N N . GLY A 1 206 ? -6.291 18.249 -2.940 1.00 80.19 206 GLY A N 1
ATOM 1503 C CA . GLY A 1 206 ? -4.872 18.563 -2.859 1.00 80.19 206 GLY A CA 1
ATOM 1504 C C . GLY A 1 206 ? -4.043 17.309 -2.639 1.00 80.19 206 GLY A C 1
ATOM 1505 O O . GLY A 1 206 ? -4.480 16.352 -1.998 1.00 80.19 206 GLY A O 1
ATOM 1506 N N . SER A 1 207 ? -2.830 17.329 -3.177 1.00 86.44 207 SER A N 1
ATOM 1507 C CA . SER A 1 207 ? -1.922 16.189 -3.177 1.00 86.44 207 SER A CA 1
ATOM 1508 C C . SER A 1 207 ? -0.575 16.571 -2.576 1.00 86.44 207 SER A C 1
ATOM 1510 O O . SER A 1 207 ? 0.048 17.530 -3.035 1.00 86.44 207 SER A O 1
ATOM 1512 N N . THR A 1 208 ? -0.093 15.787 -1.615 1.00 91.31 208 THR A N 1
ATOM 1513 C CA . THR A 1 208 ? 1.248 15.938 -1.031 1.00 91.31 208 THR A CA 1
ATOM 1514 C C . THR A 1 208 ? 2.046 14.659 -1.235 1.00 91.31 208 THR A C 1
ATOM 1516 O O . THR A 1 208 ? 1.536 13.561 -1.043 1.00 91.31 208 THR A O 1
ATOM 1519 N N . CYS A 1 209 ? 3.315 14.786 -1.611 1.00 91.19 209 CYS A N 1
ATOM 1520 C CA . CYS A 1 209 ? 4.218 13.646 -1.732 1.00 91.19 209 CYS A CA 1
ATOM 1521 C C . CYS A 1 209 ? 4.657 13.175 -0.339 1.00 91.19 209 CYS A C 1
ATOM 1523 O O . CYS A 1 209 ? 5.263 13.953 0.393 1.00 91.19 209 CYS A O 1
ATOM 1525 N N . LEU A 1 210 ? 4.350 11.927 0.022 1.00 92.38 210 LEU A N 1
ATOM 1526 C CA . LEU A 1 210 ? 4.702 11.349 1.324 1.00 92.38 210 LEU A CA 1
ATOM 1527 C C . LEU A 1 210 ? 6.048 10.637 1.293 1.00 92.38 210 LEU A C 1
ATOM 1529 O O . LEU A 1 210 ? 6.832 10.736 2.233 1.00 92.38 210 LEU A O 1
ATOM 1533 N N . TRP A 1 211 ? 6.293 9.879 0.227 1.00 92.88 211 TRP A N 1
ATOM 1534 C CA . TRP A 1 211 ? 7.463 9.023 0.131 1.00 92.88 211 TRP A CA 1
ATOM 1535 C C . TRP A 1 211 ? 7.858 8.826 -1.326 1.00 92.88 211 TRP A C 1
ATOM 1537 O O . TRP A 1 211 ? 7.002 8.692 -2.200 1.00 92.88 211 TRP A O 1
ATOM 1547 N N . THR A 1 212 ? 9.161 8.805 -1.577 1.00 92.44 212 THR A N 1
ATOM 1548 C CA . THR A 1 212 ? 9.735 8.593 -2.904 1.00 92.44 212 THR A CA 1
ATOM 1549 C C . THR A 1 212 ? 10.952 7.703 -2.783 1.00 92.44 212 THR A C 1
ATOM 1551 O O . THR A 1 212 ? 11.789 7.918 -1.906 1.00 92.44 212 THR A O 1
ATOM 1554 N N . SER A 1 213 ? 11.092 6.766 -3.706 1.00 90.12 213 SER A N 1
ATOM 1555 C CA . SER A 1 213 ? 12.333 6.034 -3.922 1.00 90.12 213 SER A CA 1
ATOM 1556 C C . SER A 1 213 ? 12.633 6.044 -5.399 1.00 90.12 213 SER A C 1
ATOM 1558 O O . SER A 1 213 ? 11.771 5.676 -6.189 1.00 90.12 213 SER A O 1
ATOM 1560 N N . TRP A 1 214 ? 13.838 6.470 -5.756 1.00 89.56 214 TRP A N 1
ATOM 1561 C CA . TRP A 1 214 ? 14.299 6.547 -7.133 1.00 89.56 214 TRP A CA 1
ATOM 1562 C C . TRP A 1 214 ? 15.663 5.875 -7.249 1.00 89.56 214 TRP A C 1
ATOM 1564 O O . TRP A 1 214 ? 16.574 6.152 -6.467 1.00 89.56 214 TRP A O 1
ATOM 1574 N N . HIS A 1 215 ? 15.780 4.967 -8.208 1.00 87.38 215 HIS A N 1
ATOM 1575 C CA . HIS A 1 215 ? 16.962 4.159 -8.458 1.00 87.38 215 HIS A CA 1
ATOM 1576 C C . HIS A 1 215 ? 17.379 4.335 -9.918 1.00 87.38 215 HIS A C 1
ATOM 1578 O O . HIS A 1 215 ? 16.607 4.022 -10.820 1.00 87.38 215 HIS A O 1
ATOM 1584 N N . CYS A 1 216 ? 18.604 4.808 -10.149 1.00 84.00 216 CYS A N 1
ATOM 1585 C CA . CYS A 1 216 ? 19.224 4.840 -11.473 1.00 84.00 216 CYS A CA 1
ATOM 1586 C C . CYS A 1 216 ? 20.212 3.677 -11.602 1.00 84.00 216 CYS A C 1
ATOM 1588 O O . CYS A 1 216 ? 21.057 3.487 -10.728 1.00 84.00 216 CYS A O 1
ATOM 1590 N N . TYR A 1 217 ? 20.104 2.917 -12.689 1.00 77.81 217 TYR A N 1
ATOM 1591 C CA . TYR A 1 217 ? 21.028 1.839 -13.055 1.00 77.81 217 TYR A CA 1
ATOM 1592 C C . TYR A 1 217 ? 22.100 2.336 -14.023 1.00 77.81 217 TYR A C 1
ATOM 1594 O O . TYR A 1 217 ? 23.255 1.934 -13.919 1.00 77.81 217 TYR A O 1
ATOM 1602 N N . GLU A 1 218 ? 21.724 3.261 -14.910 1.00 71.31 218 GLU A N 1
ATOM 1603 C CA . GLU A 1 218 ? 22.628 3.949 -15.828 1.00 71.31 218 GLU A CA 1
ATOM 1604 C C . GLU A 1 218 ? 22.407 5.467 -15.762 1.00 71.31 218 GLU A C 1
ATOM 1606 O O . GLU A 1 218 ? 21.276 5.951 -15.762 1.00 71.31 218 GLU A O 1
ATOM 1611 N N . GLY A 1 219 ? 23.493 6.243 -15.708 1.00 67.75 219 GLY A N 1
ATOM 1612 C CA . GLY A 1 219 ? 23.446 7.705 -15.582 1.00 67.75 219 GLY A CA 1
ATOM 1613 C C . GLY A 1 219 ? 23.289 8.220 -14.143 1.00 67.75 219 GLY A C 1
ATOM 1614 O O . GLY A 1 219 ? 22.987 7.475 -13.213 1.00 67.75 219 GLY A O 1
ATOM 1615 N N . GLY A 1 220 ? 23.547 9.517 -13.955 1.00 74.38 220 GLY A N 1
ATOM 1616 C CA . GLY A 1 220 ? 23.402 10.194 -12.663 1.00 74.38 220 GLY A CA 1
ATOM 1617 C C . GLY A 1 220 ? 21.945 10.503 -12.310 1.00 74.38 220 GLY A C 1
ATOM 1618 O O . GLY A 1 220 ? 21.060 10.429 -13.163 1.00 74.38 220 GLY A O 1
ATOM 1619 N N . ILE A 1 221 ? 21.715 10.856 -11.045 1.00 77.69 221 ILE A N 1
ATOM 1620 C CA . ILE A 1 221 ? 20.459 11.451 -10.577 1.00 77.69 221 ILE A CA 1
ATOM 1621 C C . ILE A 1 221 ? 20.659 12.963 -10.615 1.00 77.69 221 ILE A C 1
ATOM 1623 O O . ILE A 1 221 ? 21.512 13.474 -9.891 1.00 77.69 221 ILE A O 1
ATOM 1627 N N . ASP A 1 222 ? 19.897 13.654 -11.457 1.00 83.94 222 ASP A N 1
ATOM 1628 C CA . ASP A 1 222 ? 19.800 15.112 -11.402 1.00 83.94 222 ASP A CA 1
ATOM 1629 C C . ASP A 1 222 ? 18.551 15.531 -10.610 1.00 83.94 222 ASP A C 1
ATOM 1631 O O . ASP A 1 222 ? 17.532 14.835 -10.615 1.00 83.94 222 ASP A O 1
ATOM 1635 N N . GLU A 1 223 ? 18.622 16.667 -9.919 1.00 85.81 223 GLU A N 1
ATOM 1636 C CA . GLU A 1 223 ? 17.513 17.176 -9.101 1.00 85.81 223 GLU A CA 1
ATOM 1637 C C . GLU A 1 223 ? 16.325 17.584 -9.980 1.00 85.81 223 GLU A C 1
ATOM 1639 O O . GLU A 1 223 ? 15.178 17.255 -9.674 1.00 85.81 223 GLU A O 1
ATOM 1644 N N . THR A 1 224 ? 16.610 18.196 -11.133 1.00 87.19 224 THR A N 1
ATOM 1645 C CA . THR A 1 224 ? 15.585 18.583 -12.113 1.00 87.19 224 THR A CA 1
ATOM 1646 C C . THR A 1 224 ? 14.823 17.370 -12.651 1.00 87.19 224 THR A C 1
ATOM 1648 O O . THR A 1 224 ? 13.601 17.396 -12.794 1.00 87.19 224 THR A O 1
ATOM 1651 N N . GLU A 1 225 ? 15.524 16.256 -12.868 1.00 86.19 225 GLU A N 1
ATOM 1652 C CA . GLU A 1 225 ? 14.920 14.999 -13.300 1.00 86.19 225 GLU A CA 1
ATOM 1653 C C . GLU A 1 225 ? 13.998 14.417 -12.226 1.00 86.19 225 GLU A C 1
ATOM 1655 O O . GLU A 1 225 ? 12.909 13.941 -12.547 1.00 86.19 225 GLU A O 1
ATOM 1660 N N . LEU A 1 226 ? 14.383 14.481 -10.951 1.00 87.25 226 LEU A N 1
ATOM 1661 C CA . LEU A 1 226 ? 13.533 13.989 -9.871 1.00 87.25 226 LEU A CA 1
ATOM 1662 C C . LEU A 1 226 ? 12.218 14.779 -9.778 1.00 87.25 226 LEU A C 1
ATOM 1664 O O . LEU A 1 226 ? 11.165 14.183 -9.539 1.00 87.25 226 LEU A O 1
ATOM 1668 N N . GLU A 1 227 ? 12.254 16.096 -9.994 1.00 89.19 227 GLU A N 1
ATOM 1669 C CA . GLU A 1 227 ? 11.050 16.933 -10.034 1.00 89.19 227 GLU A CA 1
ATOM 1670 C C . GLU A 1 227 ? 10.141 16.591 -11.221 1.00 89.19 227 GLU A C 1
ATOM 1672 O O . GLU A 1 227 ? 8.928 16.441 -11.041 1.00 89.19 227 GLU A O 1
ATOM 1677 N N . GLU A 1 228 ? 10.711 16.389 -12.413 1.00 88.75 228 GLU A N 1
ATOM 1678 C CA . GLU A 1 228 ? 9.963 15.948 -13.597 1.00 88.75 228 GLU A CA 1
ATOM 1679 C C . GLU A 1 228 ? 9.285 14.592 -13.366 1.00 88.75 228 GLU A C 1
ATOM 1681 O O . GLU A 1 228 ? 8.087 14.430 -13.617 1.00 88.75 228 GLU A O 1
ATOM 1686 N N . VAL A 1 229 ? 10.039 13.614 -12.856 1.00 89.94 229 VAL A N 1
ATOM 1687 C CA . VAL A 1 229 ? 9.539 12.264 -12.569 1.00 89.94 229 VAL A CA 1
ATOM 1688 C C . VAL A 1 229 ? 8.447 12.316 -11.509 1.00 89.94 229 VAL A C 1
ATOM 1690 O O . VAL A 1 229 ? 7.426 11.640 -11.638 1.00 89.94 229 VAL A O 1
ATOM 1693 N N . LYS A 1 230 ? 8.620 13.144 -10.477 1.00 91.12 230 LYS A N 1
ATOM 1694 C CA . LYS A 1 230 ? 7.605 13.361 -9.447 1.00 91.12 230 LYS A CA 1
ATOM 1695 C C . LYS A 1 230 ? 6.331 13.965 -10.037 1.00 91.12 230 LYS A C 1
ATOM 1697 O O . LYS A 1 230 ? 5.246 13.567 -9.621 1.00 91.12 230 LYS A O 1
ATOM 1702 N N . GLY A 1 231 ? 6.445 14.873 -11.007 1.00 90.19 231 GLY A N 1
ATOM 1703 C CA . GLY A 1 231 ? 5.309 15.408 -11.761 1.00 90.19 231 GLY A CA 1
ATOM 1704 C C . GLY A 1 231 ? 4.554 14.319 -12.527 1.00 90.19 231 GLY A C 1
ATOM 1705 O O . GLY A 1 231 ? 3.339 14.199 -12.390 1.00 90.19 231 GLY A O 1
ATOM 1706 N N . VAL A 1 232 ? 5.277 13.457 -13.244 1.00 90.25 232 VAL A N 1
ATOM 1707 C CA . VAL A 1 232 ? 4.687 12.314 -13.964 1.00 90.25 232 VAL A CA 1
ATOM 1708 C C . VAL A 1 232 ? 4.047 11.306 -13.001 1.00 90.25 232 VAL A C 1
ATOM 1710 O O . VAL A 1 232 ? 2.941 10.825 -13.239 1.00 90.25 232 VAL A O 1
ATOM 1713 N N . GLY A 1 233 ? 4.700 11.022 -11.873 1.00 91.00 233 GLY A N 1
ATOM 1714 C CA . GLY A 1 233 ? 4.149 10.172 -10.819 1.00 91.00 233 GLY A CA 1
ATOM 1715 C C . GLY A 1 233 ? 2.888 10.764 -10.185 1.00 91.00 233 GLY A C 1
ATOM 1716 O O . GLY A 1 233 ? 1.957 10.030 -9.868 1.00 91.00 233 GLY A O 1
ATOM 1717 N N . LEU A 1 234 ? 2.810 12.088 -10.041 1.00 91.94 234 LEU A N 1
ATOM 1718 C CA . LEU A 1 234 ? 1.618 12.763 -9.532 1.00 91.94 234 LEU A CA 1
ATOM 1719 C C . LEU A 1 234 ? 0.413 12.545 -10.455 1.00 91.94 234 LEU A C 1
ATOM 1721 O O . LEU A 1 234 ? -0.689 12.286 -9.976 1.00 91.94 234 LEU A O 1
ATOM 1725 N N . GLU A 1 235 ? 0.615 12.664 -11.768 1.00 90.00 235 GLU A N 1
ATOM 1726 C CA . GLU A 1 235 ? -0.432 12.446 -12.771 1.00 90.00 235 GLU A CA 1
ATOM 1727 C C . GLU A 1 235 ? -0.921 10.995 -12.751 1.00 90.00 235 GLU A C 1
ATOM 1729 O O . GLU A 1 235 ? -2.122 10.764 -12.611 1.00 90.00 235 GLU A O 1
ATOM 1734 N N . GLY A 1 236 ? -0.000 10.027 -12.732 1.00 89.44 236 GLY A N 1
ATOM 1735 C CA . GLY A 1 236 ? -0.353 8.614 -12.584 1.00 89.44 236 GLY A CA 1
ATOM 1736 C C . GLY A 1 236 ? -1.101 8.315 -11.280 1.00 89.44 236 GLY A C 1
ATOM 1737 O O . GLY A 1 236 ? -2.104 7.603 -11.275 1.00 89.44 236 GLY A O 1
ATOM 1738 N N . ALA A 1 237 ? -0.671 8.898 -10.159 1.00 91.31 237 ALA A N 1
ATOM 1739 C CA . ALA A 1 237 ? -1.320 8.695 -8.866 1.00 91.31 237 ALA A CA 1
ATOM 1740 C C . ALA A 1 237 ? -2.726 9.318 -8.792 1.00 91.31 237 ALA A C 1
ATOM 1742 O O . ALA A 1 237 ? -3.597 8.757 -8.126 1.00 91.31 237 ALA A O 1
ATOM 1743 N N . LYS A 1 238 ? -2.977 10.437 -9.490 1.00 90.50 238 LYS A N 1
ATOM 1744 C CA . LYS A 1 238 ? -4.319 11.040 -9.603 1.00 90.50 238 LYS A CA 1
ATOM 1745 C C . LYS A 1 238 ? -5.305 10.110 -10.303 1.00 90.50 238 LYS A C 1
ATOM 1747 O O . LYS A 1 238 ? -6.465 10.050 -9.904 1.00 90.50 238 LYS A O 1
ATOM 1752 N N . GLU A 1 239 ? -4.857 9.373 -11.313 1.00 89.31 239 GLU A N 1
ATOM 1753 C CA . GLU A 1 239 ? -5.705 8.392 -11.990 1.00 89.31 239 GLU A CA 1
ATOM 1754 C C . GLU A 1 239 ? -6.041 7.216 -11.071 1.00 89.31 239 GLU A C 1
ATOM 1756 O O . GLU A 1 239 ? -7.214 6.865 -10.949 1.00 89.31 239 GLU A O 1
ATOM 1761 N N . ILE A 1 240 ? -5.052 6.664 -10.351 1.00 90.38 240 ILE A N 1
ATOM 1762 C CA . ILE A 1 240 ? -5.287 5.617 -9.334 1.00 90.38 240 ILE A CA 1
ATOM 1763 C C . ILE A 1 240 ? -6.296 6.103 -8.292 1.00 90.38 240 ILE A C 1
ATOM 1765 O O . ILE A 1 240 ? -7.224 5.374 -7.946 1.00 90.38 240 ILE A O 1
ATOM 1769 N N . TRP A 1 241 ? -6.143 7.340 -7.818 1.00 90.50 241 TRP A N 1
ATOM 1770 C CA . TRP A 1 241 ? -7.088 7.948 -6.889 1.00 90.50 241 TRP A CA 1
ATOM 1771 C C . TRP A 1 241 ? -8.504 8.005 -7.478 1.00 90.50 241 TRP A C 1
ATOM 1773 O O . TRP A 1 241 ? -9.451 7.609 -6.804 1.00 90.50 241 TRP A O 1
ATOM 1783 N N . GLY A 1 242 ? -8.648 8.393 -8.749 1.00 88.31 242 GLY A N 1
ATOM 1784 C CA . GLY A 1 242 ? -9.923 8.345 -9.469 1.00 88.31 242 GLY A CA 1
ATOM 1785 C C . GLY A 1 242 ? -10.545 6.945 -9.490 1.00 88.31 242 GLY A C 1
ATOM 1786 O O . GLY A 1 242 ? -11.725 6.797 -9.174 1.00 88.31 242 GLY A O 1
ATOM 1787 N N . TYR A 1 243 ? -9.752 5.905 -9.771 1.00 88.44 243 TYR A N 1
ATOM 1788 C CA . TYR A 1 243 ? -10.219 4.514 -9.725 1.00 88.44 243 TYR A CA 1
ATOM 1789 C C . TYR A 1 243 ? -10.643 4.079 -8.319 1.00 88.44 243 TYR A C 1
ATOM 1791 O O . TYR A 1 243 ? -11.666 3.413 -8.175 1.00 88.44 243 TYR A O 1
ATOM 1799 N N . ILE A 1 244 ? -9.894 4.462 -7.280 1.00 88.44 244 ILE A N 1
ATOM 1800 C CA . ILE A 1 244 ? -10.238 4.146 -5.887 1.00 88.44 244 ILE A CA 1
ATOM 1801 C C . ILE A 1 244 ? -11.547 4.831 -5.494 1.00 88.44 244 ILE A C 1
ATOM 1803 O O . ILE A 1 244 ? -12.427 4.170 -4.950 1.00 88.44 244 ILE A O 1
ATOM 1807 N N . VAL A 1 245 ? -11.712 6.118 -5.812 1.00 84.81 245 VAL A N 1
ATOM 1808 C CA . VAL A 1 245 ? -12.934 6.876 -5.506 1.00 84.81 245 VAL A CA 1
ATOM 1809 C C . VAL A 1 245 ? -14.142 6.260 -6.214 1.00 84.81 245 VAL A C 1
ATOM 1811 O O . VAL A 1 245 ? -15.138 5.944 -5.561 1.00 84.81 245 VAL A O 1
ATOM 1814 N N . VAL A 1 246 ? -14.048 6.004 -7.523 1.00 83.06 246 VAL A N 1
ATOM 1815 C CA . VAL A 1 246 ? -15.124 5.344 -8.285 1.00 83.06 246 VAL A CA 1
ATOM 1816 C C . VAL A 1 246 ? -15.415 3.947 -7.731 1.00 83.06 246 VAL A C 1
ATOM 1818 O O . VAL A 1 246 ? -16.578 3.594 -7.547 1.00 83.06 246 VAL A O 1
ATOM 1821 N N . GLY A 1 247 ? -14.375 3.178 -7.403 1.00 73.81 247 GLY A N 1
ATOM 1822 C CA . GLY A 1 247 ? -14.498 1.846 -6.816 1.00 73.81 247 GLY A CA 1
ATOM 1823 C C . GLY A 1 247 ? -15.224 1.851 -5.471 1.00 73.81 247 GLY A C 1
ATOM 1824 O O . GLY A 1 247 ? -16.103 1.023 -5.257 1.00 73.81 247 GLY A O 1
ATOM 1825 N N . THR A 1 248 ? -14.921 2.805 -4.585 1.00 71.31 248 THR A N 1
ATOM 1826 C CA . THR A 1 248 ? -15.590 2.936 -3.275 1.00 71.31 248 THR A CA 1
ATOM 1827 C C . THR A 1 248 ? -17.054 3.362 -3.361 1.00 71.31 248 THR A C 1
ATOM 1829 O O . THR A 1 248 ? -17.823 3.075 -2.449 1.00 71.31 248 THR A O 1
ATOM 1832 N N . HIS A 1 249 ? -17.464 4.027 -4.445 1.00 63.72 249 HIS A N 1
ATOM 1833 C CA . HIS A 1 249 ? -18.858 4.424 -4.650 1.00 63.72 249 HIS A CA 1
ATOM 1834 C C . HIS A 1 249 ? -19.762 3.275 -5.130 1.00 63.72 249 HIS A C 1
ATOM 1836 O O . HIS A 1 249 ? -20.978 3.458 -5.215 1.00 63.72 249 HIS A O 1
ATOM 1842 N N . VAL A 1 250 ? -19.212 2.086 -5.405 1.00 45.03 250 VAL A N 1
ATOM 1843 C CA . VAL A 1 250 ? -20.012 0.886 -5.676 1.00 45.03 250 VAL A CA 1
ATOM 1844 C C . VAL A 1 250 ? -20.515 0.327 -4.338 1.00 45.03 250 VAL A C 1
ATOM 1846 O O . VAL A 1 250 ? -19.697 -0.042 -3.494 1.00 45.03 250 VAL A O 1
ATOM 1849 N N . PRO A 1 251 ? -21.839 0.251 -4.100 1.00 36.44 251 PRO A N 1
ATOM 1850 C CA . PRO A 1 251 ? -22.353 -0.296 -2.853 1.00 36.44 251 PRO A CA 1
ATOM 1851 C C . PRO A 1 251 ? -21.920 -1.763 -2.706 1.00 36.44 251 PRO A C 1
ATOM 1853 O O . PRO A 1 251 ? -21.894 -2.497 -3.70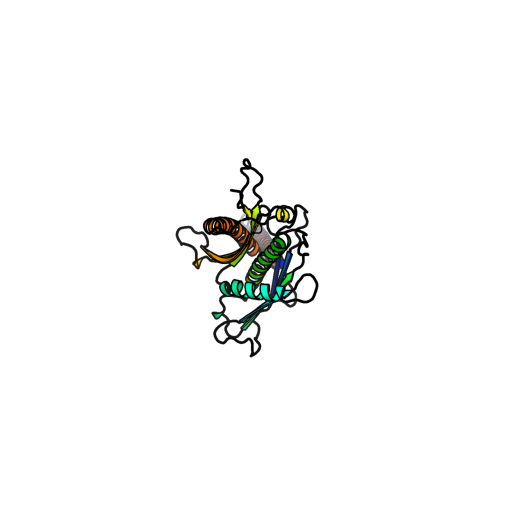1 1.00 36.44 251 PRO A O 1
ATOM 1856 N N . PRO A 1 252 ? -21.613 -2.225 -1.480 1.00 40.34 252 PRO A N 1
ATOM 1857 C CA . PRO A 1 252 ? -21.277 -3.619 -1.247 1.00 40.34 252 PRO A CA 1
ATOM 1858 C C . PRO A 1 252 ? -22.422 -4.501 -1.750 1.00 40.34 252 PRO A C 1
ATOM 1860 O O . PRO A 1 252 ? -23.600 -4.271 -1.460 1.00 40.34 252 PRO A O 1
ATOM 1863 N N . VAL A 1 253 ? -22.061 -5.540 -2.499 1.00 46.44 253 VAL A N 1
ATOM 1864 C CA . VAL A 1 253 ? -22.945 -6.474 -3.223 1.00 46.44 253 VAL A CA 1
ATOM 1865 C C . VAL A 1 253 ? -23.845 -7.316 -2.281 1.00 46.44 253 VAL A C 1
ATOM 1867 O O . VAL A 1 253 ? -24.476 -8.279 -2.697 1.00 46.44 253 VAL A O 1
ATOM 1870 N N . GLY A 1 254 ? -23.959 -6.940 -1.002 1.00 38.94 254 GLY A N 1
ATOM 1871 C CA . GLY A 1 254 ? -24.851 -7.527 0.001 1.00 38.94 254 GLY A CA 1
ATOM 1872 C C . GLY A 1 254 ? -26.136 -6.736 0.288 1.00 38.94 254 GLY A C 1
ATOM 1873 O O . GLY A 1 254 ? -26.989 -7.238 1.013 1.00 38.94 254 GLY A O 1
ATOM 1874 N N . SER A 1 255 ? -26.323 -5.530 -0.267 1.00 35.84 255 SER A N 1
ATOM 1875 C CA . SER A 1 255 ? -27.506 -4.690 0.035 1.00 35.84 255 SER A CA 1
ATOM 1876 C C . SER A 1 255 ? -28.474 -4.490 -1.139 1.00 35.84 255 SER A C 1
ATOM 1878 O O . SER A 1 255 ? -29.574 -3.969 -0.952 1.00 35.84 255 SER A O 1
ATOM 1880 N N . ILE A 1 256 ? -28.128 -4.960 -2.342 1.00 41.97 256 ILE A N 1
ATOM 1881 C CA . ILE A 1 256 ? -28.981 -4.812 -3.537 1.00 41.97 256 ILE A CA 1
ATOM 1882 C C . ILE A 1 256 ? -30.224 -5.713 -3.470 1.00 41.97 256 ILE A C 1
ATOM 1884 O O . ILE A 1 256 ? -31.264 -5.347 -4.023 1.00 41.97 256 ILE A O 1
ATOM 1888 N N . LEU A 1 257 ? -30.175 -6.825 -2.723 1.00 36.69 257 LEU A N 1
ATOM 1889 C CA . LEU A 1 257 ? -31.346 -7.687 -2.548 1.00 36.69 257 LEU A CA 1
ATOM 1890 C C . LEU A 1 257 ? -32.435 -7.065 -1.666 1.00 36.69 257 LEU A C 1
ATOM 1892 O O . LEU A 1 257 ? -33.588 -7.437 -1.817 1.00 36.69 257 LEU A O 1
ATOM 1896 N N . TYR A 1 258 ? -32.131 -6.098 -0.796 1.00 42.25 258 TYR A N 1
ATOM 1897 C CA . TYR A 1 258 ? -33.181 -5.428 -0.017 1.00 42.25 258 TYR A CA 1
ATOM 1898 C C . TYR A 1 258 ? -33.835 -4.284 -0.792 1.00 42.25 258 TYR A C 1
ATOM 1900 O O . TYR A 1 258 ? -35.046 -4.087 -0.695 1.00 42.25 258 TYR A O 1
ATOM 1908 N N . PHE A 1 259 ? -33.068 -3.563 -1.615 1.00 39.97 259 PHE A N 1
ATOM 1909 C CA . PHE A 1 259 ? -33.585 -2.391 -2.323 1.00 39.97 259 PHE A CA 1
ATOM 1910 C C . PHE A 1 259 ? -34.459 -2.761 -3.532 1.00 39.97 259 PHE A C 1
ATOM 1912 O O . PHE A 1 259 ? -35.500 -2.144 -3.757 1.00 39.97 259 PHE A O 1
ATOM 1919 N N . THR A 1 260 ? -34.108 -3.823 -4.268 1.00 44.62 260 THR A N 1
ATOM 1920 C CA . THR A 1 260 ? -34.964 -4.326 -5.361 1.00 44.62 260 THR A CA 1
ATOM 1921 C C . THR A 1 260 ? -36.200 -5.063 -4.842 1.00 44.62 260 THR A C 1
ATOM 1923 O O . THR A 1 260 ? -37.278 -4.921 -5.424 1.00 44.62 260 THR A O 1
ATOM 1926 N N . PHE A 1 261 ? -36.108 -5.770 -3.710 1.00 44.59 261 PHE A N 1
ATOM 1927 C CA . PHE A 1 261 ? -37.262 -6.470 -3.132 1.00 44.59 261 PHE A CA 1
ATOM 1928 C C . PHE A 1 261 ? -38.271 -5.499 -2.495 1.00 44.59 261 PHE A C 1
ATOM 1930 O O . PHE A 1 261 ? -39.473 -5.643 -2.714 1.00 44.59 261 PHE A O 1
ATOM 1937 N N . MET A 1 262 ? -37.815 -4.440 -1.808 1.00 49.38 262 MET A N 1
ATOM 1938 C CA . MET A 1 262 ? -38.707 -3.383 -1.302 1.00 49.38 262 MET A CA 1
ATOM 1939 C C . MET A 1 262 ? -39.354 -2.563 -2.426 1.00 49.38 262 MET A C 1
ATOM 1941 O O . MET A 1 262 ? -40.538 -2.252 -2.326 1.00 49.38 262 MET A O 1
ATOM 1945 N N . SER A 1 263 ? -38.636 -2.257 -3.514 1.00 48.94 263 SER A N 1
ATOM 1946 C CA . SER A 1 263 ? -39.215 -1.551 -4.672 1.00 48.94 263 SER A CA 1
ATOM 1947 C C . SER A 1 263 ? -40.276 -2.396 -5.394 1.00 48.94 263 SER A C 1
ATOM 1949 O O . SER A 1 263 ? -41.348 -1.892 -5.739 1.00 48.94 263 SER A O 1
ATOM 1951 N N . THR A 1 264 ? -40.038 -3.704 -5.533 1.00 56.19 264 THR A N 1
ATOM 1952 C CA . THR A 1 264 ? -41.009 -4.622 -6.147 1.00 56.19 264 THR A CA 1
ATOM 1953 C C . THR A 1 264 ? -42.259 -4.778 -5.272 1.00 56.19 264 THR A C 1
ATOM 1955 O O . THR A 1 264 ? -43.375 -4.721 -5.784 1.00 56.19 264 THR A O 1
ATOM 1958 N N . ILE A 1 265 ? -42.109 -4.865 -3.945 1.00 61.06 265 ILE A N 1
ATOM 1959 C CA . ILE A 1 265 ? -43.250 -4.922 -3.017 1.00 61.06 265 ILE A CA 1
ATOM 1960 C C . ILE A 1 265 ? -44.035 -3.600 -3.000 1.00 61.06 265 ILE A C 1
ATOM 1962 O O . ILE A 1 265 ? -45.265 -3.638 -3.034 1.00 61.06 265 ILE A O 1
ATOM 1966 N N . LEU A 1 266 ? -43.366 -2.438 -3.010 1.00 56.53 266 LEU A N 1
ATOM 1967 C CA . LEU A 1 266 ? -44.058 -1.142 -3.059 1.00 56.53 266 LEU A CA 1
ATOM 1968 C C . LEU A 1 266 ? -44.841 -0.962 -4.364 1.00 56.53 266 LEU A C 1
ATOM 1970 O O . LEU A 1 266 ? -45.979 -0.504 -4.334 1.00 56.53 266 LEU A O 1
ATOM 1974 N N . SER A 1 267 ? -44.268 -1.362 -5.502 1.00 64.06 267 SER A N 1
ATOM 1975 C CA . SER A 1 267 ? -44.964 -1.285 -6.793 1.00 64.06 267 SER A CA 1
ATOM 1976 C C . SER A 1 267 ? -46.189 -2.210 -6.861 1.00 64.06 267 SER A C 1
ATOM 1978 O O . SER A 1 267 ? -47.232 -1.792 -7.365 1.00 64.06 267 SER A O 1
ATOM 1980 N N . TYR A 1 268 ? -46.130 -3.407 -6.262 1.00 62.41 268 TYR A N 1
ATOM 1981 C CA . TYR A 1 268 ? -47.292 -4.299 -6.142 1.00 62.41 268 TYR A CA 1
ATOM 1982 C C . TYR A 1 268 ? -48.380 -3.750 -5.206 1.00 62.41 268 TYR A C 1
ATOM 1984 O O . TYR A 1 268 ? -49.566 -3.832 -5.532 1.00 62.41 268 TYR A O 1
ATOM 1992 N N . LEU A 1 269 ? -48.005 -3.146 -4.073 1.00 60.06 269 LEU A N 1
ATOM 1993 C CA . LEU A 1 269 ? -48.954 -2.508 -3.151 1.00 60.06 269 LEU A CA 1
ATOM 1994 C C . LEU A 1 269 ? -49.635 -1.283 -3.777 1.00 60.06 269 LEU A C 1
ATOM 1996 O O . LEU A 1 269 ? -50.842 -1.107 -3.615 1.00 60.06 269 LEU A O 1
ATOM 2000 N N . GLN A 1 270 ? -48.902 -0.482 -4.554 1.00 61.94 270 GLN A N 1
ATOM 2001 C CA . GLN A 1 270 ? -49.454 0.675 -5.262 1.00 61.94 270 GLN A CA 1
ATOM 2002 C C . GLN A 1 270 ? -50.428 0.259 -6.380 1.00 61.94 270 GLN A C 1
ATOM 2004 O O . GLN A 1 270 ? -51.466 0.899 -6.586 1.00 61.94 270 GLN A O 1
ATOM 2009 N N . PHE A 1 271 ? -50.133 -0.846 -7.075 1.00 59.75 271 PHE A N 1
ATOM 2010 C CA . PHE A 1 271 ? -51.017 -1.402 -8.100 1.00 59.75 271 PHE A CA 1
ATOM 2011 C C . PHE A 1 271 ? -52.294 -1.993 -7.483 1.00 59.75 271 PHE A C 1
ATOM 2013 O O . PHE A 1 271 ? -53.394 -1.736 -7.973 1.00 59.75 271 PHE A O 1
ATOM 2020 N N . ALA A 1 272 ? -52.176 -2.703 -6.355 1.00 59.38 272 ALA A N 1
ATOM 2021 C CA . ALA A 1 272 ? -53.326 -3.230 -5.624 1.00 59.38 272 ALA A CA 1
ATOM 2022 C C . ALA A 1 272 ? -54.253 -2.112 -5.106 1.00 59.38 272 ALA A C 1
ATOM 2024 O O . ALA A 1 272 ? -55.470 -2.210 -5.260 1.00 59.38 272 ALA A O 1
ATOM 2025 N N . PHE A 1 273 ? -53.699 -1.016 -4.572 1.00 54.16 273 PHE A N 1
ATOM 2026 C CA . PHE A 1 273 ? -54.499 0.125 -4.102 1.00 54.16 273 PHE A CA 1
ATOM 2027 C C . PHE A 1 273 ? -55.248 0.837 -5.242 1.00 54.16 273 PHE A C 1
ATOM 2029 O O . PHE A 1 273 ? -56.401 1.234 -5.079 1.00 54.16 273 PHE A O 1
ATOM 2036 N N . THR A 1 274 ? -54.632 0.945 -6.422 1.00 60.81 274 THR A N 1
ATOM 2037 C CA . THR A 1 274 ? -55.254 1.586 -7.596 1.00 60.81 274 THR A CA 1
ATOM 2038 C C . THR A 1 274 ? -56.413 0.755 -8.163 1.00 60.81 274 THR A C 1
ATOM 2040 O O . THR A 1 274 ? -57.436 1.314 -8.564 1.00 60.81 274 THR A O 1
ATOM 2043 N N . VAL A 1 275 ? -56.299 -0.579 -8.150 1.00 58.28 275 VAL A N 1
ATOM 2044 C CA . VAL A 1 275 ? -57.366 -1.491 -8.608 1.00 58.28 275 VAL A CA 1
ATOM 2045 C C . VAL A 1 275 ? -58.561 -1.509 -7.647 1.00 58.28 275 VAL A C 1
ATOM 2047 O O . VAL A 1 275 ? -59.706 -1.598 -8.091 1.00 58.28 275 VAL A O 1
ATOM 2050 N N . VAL A 1 276 ? -58.332 -1.387 -6.335 1.00 58.91 276 VAL A N 1
ATOM 2051 C CA . VAL A 1 276 ? -59.430 -1.307 -5.354 1.00 58.91 276 VAL A CA 1
ATOM 2052 C C . VAL A 1 276 ? -60.209 0.005 -5.514 1.00 58.91 276 VAL A C 1
ATOM 2054 O O . VAL A 1 276 ? -61.435 -0.024 -5.595 1.00 58.91 276 VAL A O 1
ATOM 2057 N N . LEU A 1 277 ? -59.522 1.138 -5.694 1.00 53.97 277 LEU A N 1
ATOM 2058 C CA . LEU A 1 277 ? -60.178 2.441 -5.871 1.00 53.97 277 LEU A CA 1
ATOM 2059 C C . LEU A 1 277 ? -60.942 2.579 -7.202 1.00 53.97 277 LEU A C 1
ATOM 2061 O O . LEU A 1 277 ? -61.931 3.308 -7.272 1.00 53.97 277 LEU A O 1
ATOM 2065 N N . THR A 1 278 ? -60.539 1.860 -8.255 1.00 54.59 278 THR A N 1
ATOM 2066 C CA . THR A 1 278 ? -61.285 1.831 -9.531 1.00 54.59 278 THR A CA 1
ATOM 2067 C C . THR A 1 278 ? -62.504 0.909 -9.502 1.00 54.59 278 THR A C 1
ATOM 2069 O O . THR A 1 278 ? -63.423 1.096 -10.298 1.00 54.59 278 THR A O 1
ATOM 2072 N N . LYS A 1 279 ? -62.568 -0.053 -8.572 1.00 50.28 279 LYS A N 1
ATOM 2073 C CA . LYS A 1 279 ? -63.774 -0.868 -8.372 1.00 50.28 279 LYS A CA 1
ATOM 2074 C C . LYS A 1 279 ? -64.871 -0.101 -7.630 1.00 50.28 279 LYS A C 1
ATOM 2076 O O . LYS A 1 279 ? -66.028 -0.196 -8.038 1.00 50.28 279 LYS A O 1
ATOM 2081 N N . ASP A 1 280 ? -64.528 0.729 -6.648 1.00 49.12 280 ASP A N 1
ATOM 2082 C CA . ASP A 1 280 ? -65.525 1.521 -5.906 1.00 49.12 280 ASP A CA 1
ATOM 2083 C C . ASP A 1 280 ? -66.147 2.656 -6.738 1.00 49.1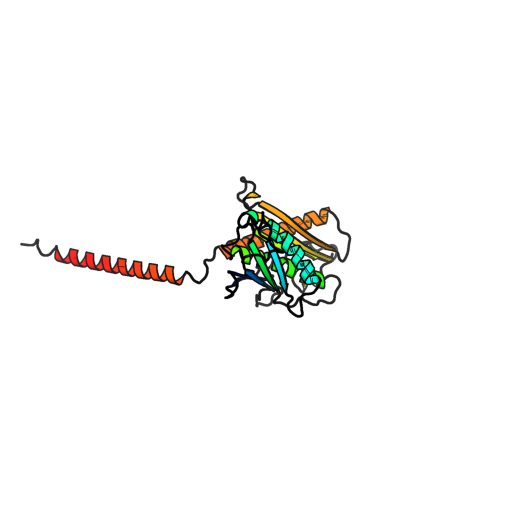2 280 ASP A C 1
ATOM 2085 O O . ASP A 1 280 ? -67.343 2.936 -6.619 1.00 49.12 280 ASP A O 1
ATOM 2089 N N . SER A 1 281 ? -65.400 3.257 -7.672 1.00 51.41 281 SER A N 1
ATOM 2090 C CA . SER A 1 281 ? -65.952 4.288 -8.568 1.00 51.41 281 SER A CA 1
ATOM 2091 C C . SER A 1 281 ? -66.957 3.739 -9.591 1.00 51.41 281 SER A C 1
ATOM 2093 O O . SER A 1 281 ? -67.811 4.479 -10.081 1.00 51.41 281 SER A O 1
ATOM 2095 N N . SER A 1 282 ? -66.920 2.432 -9.870 1.00 49.81 282 SER A N 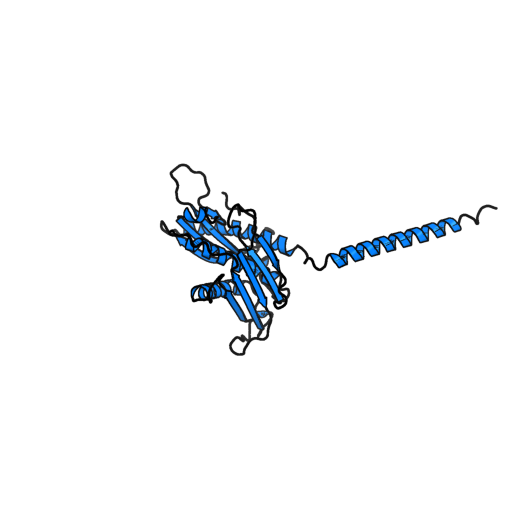1
ATOM 2096 C CA . SER A 1 282 ? -67.884 1.764 -10.753 1.00 49.81 282 SER A CA 1
ATOM 2097 C C . SER A 1 282 ? -69.195 1.361 -10.059 1.00 49.81 282 SER A C 1
ATOM 2099 O O . SER A 1 282 ? -70.189 1.110 -10.741 1.00 49.81 282 SER A O 1
ATOM 2101 N N . PHE A 1 283 ? -69.240 1.369 -8.719 1.00 46.81 283 PHE A N 1
ATOM 2102 C CA . PHE A 1 283 ? -70.457 1.071 -7.953 1.00 46.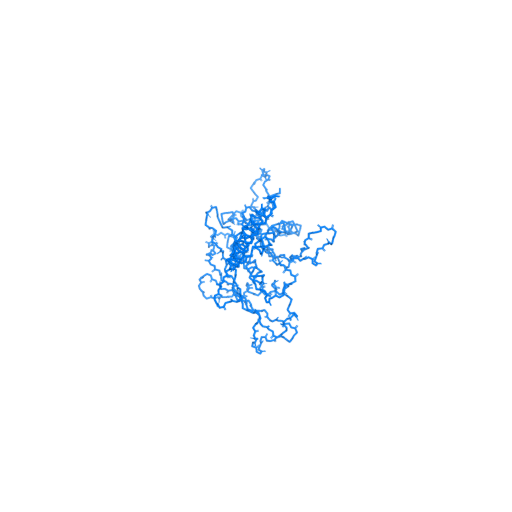81 283 PHE A CA 1
ATOM 2103 C C . PHE A 1 283 ? -71.306 2.325 -7.661 1.00 46.81 283 PHE A C 1
ATOM 2105 O O . PHE A 1 283 ? -72.525 2.228 -7.541 1.00 46.81 283 PHE A O 1
ATOM 2112 N N . SER A 1 284 ? -70.695 3.518 -7.632 1.00 47.44 284 SER A N 1
ATOM 2113 C CA . SER A 1 284 ? -71.402 4.783 -7.349 1.00 47.44 284 SER A CA 1
ATOM 2114 C C . SER A 1 284 ? -72.266 5.295 -8.522 1.00 47.44 284 SER A C 1
ATOM 2116 O O . SER A 1 284 ? -73.293 5.934 -8.313 1.00 47.44 284 SER A O 1
ATOM 2118 N N . ASN A 1 285 ? -71.939 4.936 -9.770 1.00 49.19 285 ASN A N 1
ATOM 2119 C CA . ASN A 1 285 ? -72.659 5.407 -10.969 1.00 49.19 285 ASN A CA 1
ATOM 2120 C C . ASN A 1 285 ? -73.933 4.608 -11.330 1.00 49.19 285 ASN A C 1
ATOM 2122 O O . ASN A 1 285 ? -74.481 4.790 -12.415 1.00 49.19 285 ASN A O 1
ATOM 2126 N N . ARG A 1 286 ? -74.430 3.724 -10.449 1.00 44.72 286 ARG A N 1
ATOM 2127 C CA . ARG A 1 286 ? -75.688 2.971 -10.657 1.00 44.72 286 ARG A CA 1
ATOM 2128 C C . ARG A 1 286 ? -76.880 3.452 -9.822 1.00 44.72 286 ARG A C 1
ATOM 2130 O O . ARG A 1 286 ? -77.936 2.832 -9.895 1.00 44.72 286 ARG A O 1
ATOM 2137 N N . LEU A 1 287 ? -76.747 4.544 -9.065 1.00 50.06 287 LEU A N 1
ATOM 2138 C CA . LEU A 1 287 ? -77.827 5.083 -8.220 1.00 50.06 287 LEU A CA 1
ATOM 2139 C C . LEU A 1 287 ? -78.421 6.417 -8.707 1.00 50.06 287 LEU A C 1
ATOM 2141 O O . LEU A 1 287 ? -79.293 6.970 -8.046 1.00 50.06 287 LEU A O 1
ATOM 2145 N N . THR A 1 288 ? -78.023 6.914 -9.881 1.00 52.34 288 THR A N 1
ATOM 2146 C CA . THR A 1 288 ? -78.542 8.166 -10.462 1.00 52.34 288 THR A CA 1
ATOM 2147 C C . THR A 1 288 ? -79.011 7.979 -11.908 1.00 52.34 288 THR A C 1
ATOM 2149 O O . THR A 1 288 ? -78.587 8.680 -12.821 1.00 52.34 288 THR A O 1
ATOM 2152 N N . SER A 1 289 ? -79.905 7.018 -12.136 1.00 48.31 289 SER A N 1
ATOM 2153 C CA . SER A 1 289 ? -80.788 7.035 -13.310 1.00 48.31 289 SER A CA 1
ATOM 2154 C C . SER A 1 289 ? -82.150 6.440 -12.941 1.00 48.31 289 SER A C 1
ATOM 2156 O O . SER A 1 289 ? -82.400 5.250 -13.139 1.00 48.31 289 SER A O 1
ATOM 2158 N N . SER A 1 290 ? -83.000 7.282 -12.359 1.00 41.50 290 SER A N 1
ATOM 2159 C CA . SER A 1 290 ? -84.458 7.153 -12.332 1.00 41.50 290 SER A CA 1
ATOM 2160 C C . SER A 1 290 ? -85.050 8.497 -12.715 1.00 41.50 290 SER A C 1
ATOM 2162 O O . SER A 1 290 ? -84.396 9.522 -12.420 1.00 41.50 290 SER A O 1
#

Secondary structure (DSSP, 8-state):
---S-SSPPEEEEE--TTSSEEEEEE---SS-S----SEEEEEEEEEPPPTTT--SSSPEEEEEEE-SSS---HHHHHHHHHHHHHHHHHB-TTSSTT-EEEEEEEE-S------STTHHHHHHHHHHHHHHHHHHHHHHH-TTS-BSSEEEEEEEEEE----S---S-SEEES--TTGGGGEEEEEEEEEEEEGGGS-TTS-SPEEEEEEEEEEESSS---HHHHHHHHHHHHHHHHHHHHHHHHHHTSPPTTSHHHHHHHHHHHHHHHHHHHHHHHHHHHHHTTSS--

Foldseek 3Di:
DPLADPDDKDKDWDDDPPALTKIFTADDFDPPPDRDGFKIKGKHDQDADDPVQADQQFEGEFEFEAEQDDDDDPVRVVLRVVLRQQVVLWFPGRVDHRGYMYMYMYGNDDQPPDDAQQLSVQSVLRVSQRSLQRRQLRQLSNPRTDTQFGKGKWKKFAFDPDDDDDPDDRMDTRQHSVRRRRTQKMKMWMKTWHQVLDDPPPPGTHIDTRDMDMGGRDDDDDPVVVVVRVVSRVNHRVVSVVVSVVVSPDPPPVCPVVVVVVVVVVVVVVVVVVVVVVVVVVVVVPPPDD

pLDDT: mean 78.2, std 17.57, range [35.84, 95.69]

Radius of gyration: 25.73 Å; chains: 1; bounding box: 108×46×60 Å